Protein AF-A0A6G0IIV3-F1 (afdb_monomer)

Radius of gyration: 42.57 Å; Cα contacts (8 Å, |Δi|>4): 211; chains: 1; bounding box: 96×69×105 Å

Sequence (237 aa):
MRLRSRRSPTPDLEEAVPTASTDITEWQRPEAVGQWRVLKYDGDLYPGVITDMSETHVEVCSMAKVGVNIRTYSKEEKKKISVPCPKIVTEYNTHMEGVDLADMIIALYRTPAKSHRWYLAIFWLMVDIAVNNAWPGDAAPLGQKHQCLKDFRLDVAKGFIYPEKQKRGRPSKGNEDNTPPRVIKQPKVPRPVDDMRYDGIDHFPILSVKGRCRMCQDGQTSITCQKCKVRLCIVTG

pLDDT: mean 74.68, std 17.39, range [28.94, 94.38]

Solvent-accessible surface area (backbone atoms only — not comparable to full-atom values): 15496 Å² total; per-residue (Å²): 143,85,84,88,79,90,78,78,84,77,80,84,77,80,75,76,72,82,76,74,76,85,70,83,72,70,87,87,48,78,84,49,53,74,36,82,44,73,45,76,55,97,92,39,44,29,45,26,31,28,72,44,78,56,100,89,49,73,44,59,60,59,49,65,48,59,35,70,66,42,80,43,77,38,81,87,78,71,41,75,42,78,42,83,30,38,39,62,58,55,54,45,60,71,63,54,55,60,60,59,51,52,53,50,54,42,64,76,68,55,79,87,79,83,69,94,51,69,68,54,57,53,51,52,49,52,50,47,51,51,54,57,71,66,49,58,56,93,72,51,63,94,87,61,82,74,66,56,69,69,58,52,54,50,52,55,48,46,56,70,75,57,56,78,83,67,80,84,68,82,86,68,96,63,85,81,87,77,74,75,82,86,69,85,70,74,84,76,72,76,78,67,58,63,69,78,71,69,63,86,66,76,75,47,81,36,87,52,76,76,41,67,17,76,86,39,96,85,40,69,25,38,34,25,27,68,68,66,69,47,34,46,66,89,76,86,127

Structure (mmCIF, N/CA/C/O backbone):
data_AF-A0A6G0IIV3-F1
#
_entry.id   AF-A0A6G0IIV3-F1
#
loop_
_atom_site.group_PDB
_atom_site.id
_atom_site.type_symbol
_atom_site.label_atom_id
_atom_site.label_alt_id
_atom_site.label_comp_id
_atom_site.label_asym_id
_atom_site.label_entity_id
_atom_site.label_seq_id
_atom_site.pdbx_PDB_ins_code
_atom_site.Cartn_x
_atom_site.Cartn_y
_atom_site.Cartn_z
_atom_site.occupancy
_atom_site.B_iso_or_equiv
_atom_site.auth_seq_id
_atom_site.auth_comp_id
_atom_site.auth_asym_id
_atom_site.auth_atom_id
_atom_site.pdbx_PDB_model_num
ATOM 1 N N . MET A 1 1 ? -30.568 -47.607 18.593 1.00 38.53 1 MET A N 1
ATOM 2 C CA . MET A 1 1 ? -31.533 -48.082 19.609 1.00 38.53 1 MET A CA 1
ATOM 3 C C . MET A 1 1 ? -30.830 -48.147 20.965 1.00 38.53 1 MET A C 1
ATOM 5 O O . MET A 1 1 ? -30.091 -49.085 21.223 1.00 38.53 1 MET A O 1
ATOM 9 N N . ARG A 1 2 ? -30.984 -47.119 21.806 1.00 29.73 2 ARG A N 1
ATOM 10 C CA . ARG A 1 2 ? -30.670 -47.181 23.243 1.00 29.73 2 ARG A CA 1
ATOM 11 C C . ARG A 1 2 ? -31.607 -46.198 23.941 1.00 29.73 2 ARG A C 1
ATOM 13 O O . ARG A 1 2 ? -31.530 -44.997 23.714 1.00 29.73 2 ARG A O 1
ATOM 20 N N . LEU A 1 3 ? -32.576 -46.756 24.655 1.00 28.94 3 LEU A N 1
ATOM 21 C CA . LEU A 1 3 ? -33.620 -46.055 25.398 1.00 28.94 3 LEU A CA 1
ATOM 22 C C . LEU A 1 3 ? -33.209 -45.899 26.868 1.00 28.94 3 LEU A C 1
ATOM 24 O O . LEU A 1 3 ? -32.477 -46.740 27.387 1.00 28.94 3 LEU A O 1
ATOM 28 N N . ARG A 1 4 ? -33.851 -44.913 27.518 1.00 29.25 4 ARG A N 1
ATOM 29 C CA . ARG A 1 4 ? -33.891 -44.553 28.956 1.00 29.25 4 ARG A CA 1
ATOM 30 C C . ARG A 1 4 ? -32.857 -43.492 29.360 1.00 29.25 4 ARG A C 1
ATOM 32 O O . ARG A 1 4 ? -31.705 -43.577 28.980 1.00 29.25 4 ARG A O 1
ATOM 39 N N . SER A 1 5 ? -33.204 -42.453 30.119 1.00 30.53 5 SER A N 1
ATOM 40 C CA . SER A 1 5 ? -34.295 -42.297 31.091 1.00 30.53 5 SER A CA 1
ATOM 41 C C . SER A 1 5 ? -34.704 -40.818 31.198 1.00 30.53 5 SER A C 1
ATOM 43 O O . SER A 1 5 ? -33.835 -39.954 31.298 1.00 30.53 5 SER A O 1
ATOM 45 N N . ARG A 1 6 ? -36.014 -40.524 31.194 1.00 33.44 6 ARG A N 1
ATOM 46 C CA . ARG A 1 6 ? -36.554 -39.216 31.601 1.00 33.44 6 ARG A CA 1
ATOM 47 C C . ARG A 1 6 ? -36.368 -39.079 33.114 1.00 33.44 6 ARG A C 1
ATOM 49 O O . ARG A 1 6 ? -36.962 -39.855 33.857 1.00 33.44 6 ARG A O 1
ATOM 56 N N . ARG A 1 7 ? -35.601 -38.086 33.568 1.00 32.16 7 ARG A N 1
ATOM 57 C CA . ARG A 1 7 ? -35.756 -37.541 34.924 1.00 32.16 7 ARG A CA 1
ATOM 58 C C . ARG A 1 7 ? -36.720 -36.360 34.838 1.00 32.16 7 ARG A C 1
ATOM 60 O O . ARG A 1 7 ? -36.522 -35.466 34.021 1.00 32.16 7 ARG A O 1
ATOM 67 N N . SER A 1 8 ? -37.793 -36.428 35.617 1.00 35.88 8 SER A N 1
ATOM 68 C CA . SER A 1 8 ? -38.696 -35.318 35.927 1.00 35.88 8 SER A CA 1
ATOM 69 C C . SER A 1 8 ? -37.974 -34.245 36.763 1.00 35.88 8 SER A C 1
ATOM 71 O O . SER A 1 8 ? -36.920 -34.543 37.331 1.00 35.88 8 SER A O 1
ATOM 73 N N . PRO A 1 9 ? -38.503 -33.009 36.815 1.00 32.91 9 PRO A N 1
ATOM 74 C CA . PRO A 1 9 ? -37.783 -31.839 37.305 1.00 32.91 9 PRO A CA 1
ATOM 75 C C . PRO A 1 9 ? -37.644 -31.882 38.828 1.00 32.91 9 PRO A C 1
ATOM 77 O O . PRO A 1 9 ? -38.608 -32.172 39.535 1.00 32.91 9 PRO A O 1
ATOM 80 N N . THR A 1 10 ? -36.449 -31.587 39.330 1.00 36.66 10 THR A N 1
ATOM 81 C CA . THR A 1 10 ? -36.250 -31.172 40.723 1.00 36.66 10 THR A CA 1
ATOM 82 C C . THR A 1 10 ? -36.759 -29.737 40.878 1.00 36.66 10 THR A C 1
ATOM 84 O O . THR A 1 10 ? -36.504 -28.942 39.973 1.00 36.66 10 THR A O 1
ATOM 87 N N . PRO A 1 11 ? -37.481 -29.405 41.963 1.00 32.09 11 PRO A N 1
ATOM 88 C CA . PRO A 1 11 ? -38.032 -28.073 42.161 1.00 32.09 11 PRO A CA 1
ATOM 89 C C . PRO A 1 11 ? -36.907 -27.061 42.374 1.00 32.09 11 PRO A C 1
ATOM 91 O O . PRO A 1 11 ? -35.855 -27.389 42.930 1.00 32.09 11 PRO A O 1
ATOM 94 N N . ASP A 1 12 ? -37.164 -25.857 41.886 1.00 31.56 12 ASP A N 1
ATOM 95 C CA . ASP A 1 12 ? -36.278 -24.706 41.876 1.00 31.56 12 ASP A CA 1
ATOM 96 C C . ASP A 1 12 ? -35.707 -24.421 43.272 1.00 31.56 12 ASP A C 1
ATOM 98 O O . ASP A 1 12 ? -36.428 -24.076 44.207 1.00 31.56 12 ASP A O 1
ATOM 102 N N . LEU A 1 13 ? -34.388 -24.551 43.408 1.00 34.56 13 LEU A N 1
ATOM 103 C CA . LEU A 1 13 ? -33.660 -23.740 44.369 1.00 34.56 13 LEU A CA 1
ATOM 104 C C . LEU A 1 13 ? -33.397 -22.424 43.647 1.00 34.56 13 LEU A C 1
ATOM 106 O O . LEU A 1 13 ? -32.520 -22.354 42.786 1.00 34.56 13 LEU A O 1
ATOM 110 N N . GLU A 1 14 ? -34.216 -21.417 43.950 1.00 34.47 14 GLU A N 1
ATOM 111 C CA . GLU A 1 14 ? -33.908 -20.019 43.668 1.00 34.47 14 GLU A CA 1
ATOM 112 C C . GLU A 1 14 ? -32.540 -19.710 44.292 1.00 34.47 14 GLU A C 1
ATOM 114 O O . GLU A 1 14 ? -32.423 -19.395 45.477 1.00 34.47 14 GLU A O 1
ATOM 119 N N . GLU A 1 15 ? -31.474 -19.842 43.503 1.00 32.66 15 GLU A N 1
ATOM 120 C CA . GLU A 1 15 ? -30.225 -19.162 43.804 1.00 32.66 15 GLU A CA 1
ATOM 121 C C . GLU A 1 15 ? -30.526 -17.671 43.719 1.00 32.66 15 GLU A C 1
ATOM 123 O O . GLU A 1 15 ? -30.757 -17.111 42.645 1.00 32.66 15 GLU A O 1
ATOM 128 N N . ALA A 1 16 ? -30.597 -17.053 44.896 1.00 30.36 16 ALA A N 1
ATOM 129 C CA . ALA A 1 16 ? -30.748 -15.627 45.063 1.00 30.36 16 ALA A CA 1
ATOM 130 C C . ALA A 1 16 ? -29.689 -14.910 44.217 1.00 30.36 16 ALA A C 1
ATOM 132 O O . ALA A 1 16 ? -28.502 -14.891 44.547 1.00 30.36 16 ALA A O 1
ATOM 133 N N . VAL A 1 17 ? -30.137 -14.294 43.123 1.00 34.38 17 VAL A N 1
ATOM 134 C CA . VAL A 1 17 ? -29.407 -13.205 42.483 1.00 34.38 17 VAL A CA 1
ATOM 135 C C . VAL A 1 17 ? -29.146 -12.191 43.595 1.00 34.38 17 VAL A C 1
ATOM 137 O O . VAL A 1 17 ? -30.117 -11.762 44.225 1.00 34.38 17 VAL A O 1
ATOM 140 N N . PRO A 1 18 ? -27.892 -11.8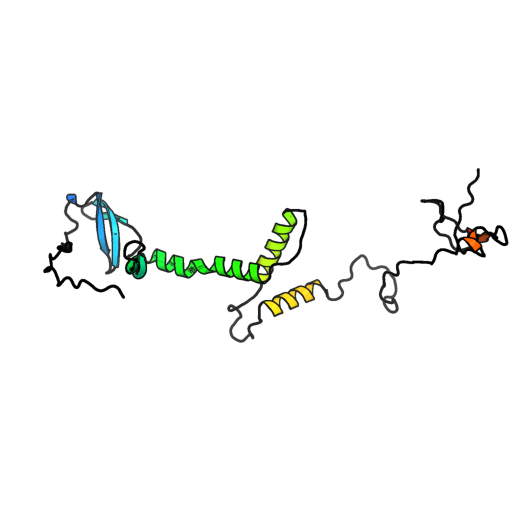00 43.889 1.00 31.62 18 PRO A N 1
ATOM 141 C CA . PRO A 1 18 ? -27.670 -10.698 44.799 1.00 31.62 18 PRO A CA 1
ATOM 142 C C . PRO A 1 18 ? -28.270 -9.473 44.117 1.00 31.62 18 PRO A C 1
ATOM 144 O O . PRO A 1 18 ? -27.693 -8.903 43.191 1.00 31.62 18 PRO A O 1
ATOM 147 N N . THR A 1 19 ? -29.475 -9.096 44.538 1.00 31.44 19 THR A N 1
ATOM 148 C CA . THR A 1 19 ? -30.022 -7.768 44.319 1.00 31.44 19 THR A CA 1
ATOM 149 C C . THR A 1 19 ? -29.060 -6.827 45.015 1.00 31.44 19 THR A C 1
ATOM 151 O O . THR A 1 19 ? -29.177 -6.590 46.215 1.00 31.44 19 THR A O 1
ATOM 154 N N . ALA A 1 20 ? -28.050 -6.367 44.276 1.00 37.22 20 ALA A N 1
ATOM 155 C CA . ALA A 1 20 ? -27.252 -5.226 44.664 1.00 37.22 20 ALA A CA 1
ATOM 156 C C . ALA A 1 20 ? -28.258 -4.100 44.883 1.00 37.22 20 ALA A C 1
ATOM 158 O O . ALA A 1 20 ? -28.832 -3.581 43.921 1.00 37.22 20 ALA A O 1
ATOM 159 N N . SER A 1 21 ? -28.556 -3.807 46.149 1.00 35.25 21 SER A N 1
ATOM 160 C CA . SER A 1 21 ? -29.324 -2.631 46.496 1.00 35.25 21 SER A CA 1
ATOM 161 C C . SER A 1 21 ? -28.579 -1.465 45.864 1.00 35.25 21 SER A C 1
ATOM 163 O O . SER A 1 21 ? -27.412 -1.202 46.158 1.00 35.25 21 SER A O 1
ATOM 165 N N . THR A 1 22 ? -29.221 -0.781 44.922 1.00 46.50 22 THR A N 1
ATOM 166 C CA . THR A 1 22 ? -28.791 0.552 44.515 1.00 46.50 22 THR A CA 1
ATOM 167 C C . THR A 1 22 ? -29.131 1.490 45.666 1.00 46.50 22 THR A C 1
ATOM 169 O O . THR A 1 22 ? -30.027 2.324 45.550 1.00 46.50 22 THR A O 1
ATOM 172 N N . ASP A 1 23 ? -28.472 1.301 46.808 1.00 48.81 23 ASP A N 1
ATOM 173 C CA . ASP A 1 23 ? -28.480 2.274 47.882 1.00 48.81 23 ASP A CA 1
ATOM 174 C C . ASP A 1 23 ? -27.731 3.486 47.347 1.00 48.81 23 ASP A C 1
ATOM 176 O O . ASP A 1 23 ? -26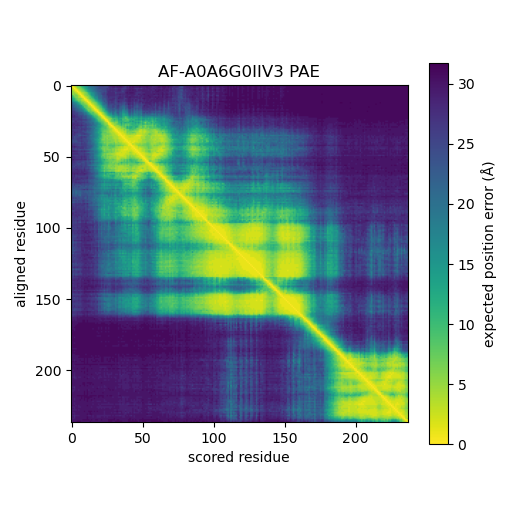.507 3.491 47.197 1.00 48.81 23 ASP A O 1
ATOM 180 N N . ILE A 1 24 ? -28.501 4.508 46.981 1.00 55.53 24 ILE A N 1
ATOM 181 C CA . ILE A 1 24 ? -27.987 5.833 46.663 1.00 55.53 24 ILE A CA 1
ATOM 182 C C . ILE A 1 24 ? -27.461 6.398 47.984 1.00 55.53 24 ILE A C 1
ATOM 184 O O . ILE A 1 24 ? -28.159 7.101 48.708 1.00 55.53 24 ILE A O 1
ATOM 188 N N . THR A 1 25 ? -26.242 6.021 48.355 1.00 59.34 25 THR A N 1
ATOM 189 C CA . THR A 1 25 ? -25.546 6.625 49.489 1.00 59.34 25 THR A CA 1
ATOM 190 C C . THR A 1 25 ? -25.122 8.034 49.107 1.00 59.34 25 THR A C 1
ATOM 192 O O . THR A 1 25 ? -24.392 8.216 48.133 1.00 59.34 25 THR A O 1
ATOM 195 N N . GLU A 1 26 ? -25.573 9.017 49.882 1.00 60.50 26 GLU A N 1
ATOM 196 C CA . GLU A 1 26 ? -25.092 10.394 49.803 1.00 60.50 26 GLU A CA 1
ATOM 197 C C . GLU A 1 26 ? -23.570 10.442 50.017 1.00 60.50 26 GLU A C 1
ATOM 199 O O . GLU A 1 26 ? -23.025 9.756 50.885 1.00 60.50 26 GLU A O 1
ATOM 204 N N . TRP A 1 27 ? -22.886 11.265 49.219 1.00 59.59 27 TRP A N 1
ATOM 205 C CA . TRP A 1 27 ? -21.422 11.381 49.143 1.00 59.59 27 TRP A CA 1
ATOM 206 C C . TRP A 1 27 ? -20.731 11.791 50.451 1.00 59.59 27 TRP A C 1
ATOM 208 O O . TRP A 1 27 ? -19.516 11.716 50.543 1.00 59.59 27 TRP A O 1
ATOM 218 N N . GLN A 1 28 ? -21.477 12.223 51.468 1.00 60.16 28 GLN A N 1
ATOM 219 C CA . GLN A 1 28 ? -20.944 12.822 52.698 1.00 60.16 28 GLN A CA 1
ATOM 220 C C . GLN A 1 28 ? -20.409 11.808 53.726 1.00 60.16 28 GLN A C 1
ATOM 222 O O . GLN A 1 28 ? -20.058 12.194 54.840 1.00 60.16 28 GLN A O 1
ATOM 227 N N . ARG A 1 29 ? -20.348 10.509 53.402 1.00 68.38 29 ARG A N 1
ATOM 228 C CA . ARG A 1 29 ? -19.838 9.491 54.333 1.00 68.38 29 ARG A CA 1
ATOM 229 C C . ARG A 1 29 ? -18.340 9.236 54.111 1.00 68.38 29 ARG A C 1
ATOM 231 O O . ARG A 1 29 ? -17.978 8.751 53.038 1.00 68.38 29 ARG A O 1
ATOM 238 N N . PRO A 1 30 ? -17.478 9.440 55.126 1.00 67.50 30 PRO A N 1
ATOM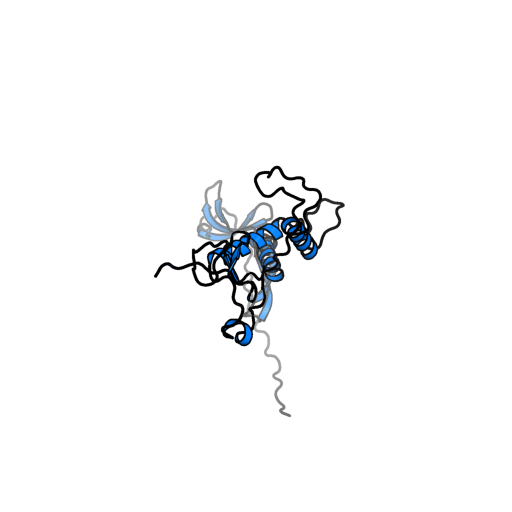 239 C CA . PRO A 1 30 ? -16.030 9.232 55.000 1.00 67.50 30 PRO A CA 1
ATOM 240 C C . PRO A 1 30 ? -15.645 7.774 54.688 1.00 67.50 30 PRO A C 1
ATOM 242 O O . PRO A 1 30 ? -14.573 7.515 54.154 1.00 67.50 30 PRO A O 1
ATOM 245 N N . GLU A 1 31 ? -16.541 6.817 54.939 1.00 73.38 31 GLU A N 1
ATOM 246 C CA . GLU A 1 31 ? -16.372 5.394 54.606 1.00 73.38 31 GLU A CA 1
ATOM 247 C C . GLU A 1 31 ? -16.290 5.107 53.098 1.00 73.38 31 GLU A C 1
ATOM 249 O O . GLU A 1 31 ? -15.893 4.013 52.699 1.00 73.38 31 GLU A O 1
ATOM 254 N N . ALA A 1 32 ? -16.684 6.057 52.247 1.00 69.25 32 ALA A N 1
ATOM 255 C CA . ALA A 1 32 ? -16.668 5.867 50.803 1.00 69.25 32 ALA A CA 1
ATOM 256 C C . ALA A 1 32 ? -15.282 6.133 50.167 1.00 69.25 32 ALA A C 1
ATOM 258 O O . ALA A 1 32 ? -15.089 5.787 48.999 1.00 69.25 32 ALA A O 1
ATOM 259 N N . VAL A 1 33 ? -14.310 6.689 50.911 1.00 77.25 33 VAL A N 1
ATOM 260 C CA . VAL A 1 33 ? -12.934 6.912 50.424 1.00 77.25 33 VAL A CA 1
ATOM 261 C C . VAL A 1 33 ? -12.238 5.558 50.248 1.00 77.25 33 VAL A C 1
ATOM 263 O O . VAL A 1 33 ? -12.302 4.689 51.115 1.00 77.25 33 VAL A O 1
ATOM 266 N N . GLY A 1 34 ? -11.587 5.354 49.104 1.00 77.62 34 GLY A N 1
ATOM 267 C CA . GLY A 1 34 ? -10.907 4.108 48.743 1.00 77.62 34 GLY A CA 1
ATOM 268 C C . GLY A 1 34 ? -11.826 2.997 48.222 1.00 77.62 34 GLY A C 1
ATOM 269 O O . GLY A 1 34 ? -11.338 1.927 47.861 1.00 77.62 34 GLY A O 1
ATOM 270 N N . GLN A 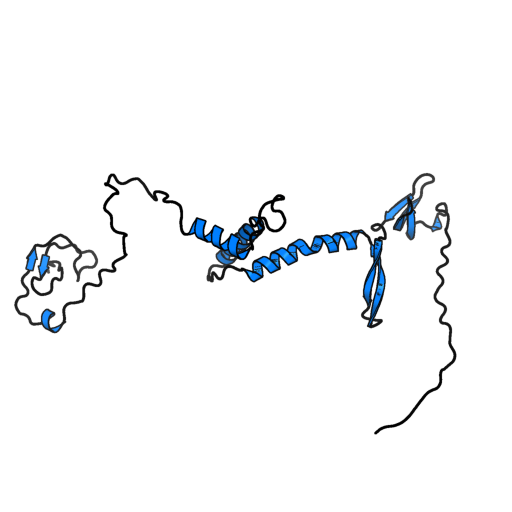1 35 ? -13.142 3.226 48.141 1.00 79.12 35 GLN A N 1
ATOM 271 C CA . GLN A 1 35 ? -14.092 2.233 47.636 1.00 79.12 35 GLN A CA 1
ATOM 272 C C . GLN A 1 35 ? -14.367 2.400 46.139 1.00 79.12 35 GLN A C 1
ATOM 274 O O . GLN A 1 35 ? -14.490 3.515 45.628 1.00 79.12 35 GLN A O 1
ATOM 279 N N . TRP A 1 36 ? -14.525 1.270 45.442 1.00 79.00 36 TRP A N 1
ATOM 280 C CA . TRP A 1 36 ? -15.003 1.253 44.062 1.00 79.00 36 TRP A CA 1
ATOM 281 C C . TRP A 1 36 ? -16.503 1.542 44.026 1.00 79.00 36 TRP A C 1
ATOM 283 O O . TRP A 1 36 ? -17.295 0.827 44.645 1.00 79.00 36 TRP A O 1
ATOM 293 N N . ARG A 1 37 ? -16.895 2.602 43.320 1.00 81.31 37 ARG A N 1
ATOM 294 C CA . ARG A 1 37 ? -18.282 3.068 43.220 1.00 81.31 37 ARG A CA 1
ATOM 295 C C . ARG A 1 37 ? -18.580 3.568 41.810 1.00 81.31 37 ARG A C 1
ATOM 297 O O . ARG A 1 37 ? -17.685 3.929 41.050 1.00 81.31 37 ARG A O 1
ATOM 304 N N . VAL A 1 38 ? -19.862 3.601 41.460 1.00 78.69 38 VAL A N 1
ATOM 305 C CA . VAL A 1 38 ? -20.333 4.224 40.218 1.00 78.69 38 VAL A CA 1
ATOM 306 C C . VAL A 1 38 ? -20.871 5.606 40.560 1.00 78.69 38 VAL A C 1
ATOM 308 O O . VAL A 1 38 ? -21.875 5.728 41.259 1.00 78.69 38 VAL A O 1
ATOM 311 N N . LEU A 1 39 ? -20.195 6.648 40.082 1.00 80.00 39 LEU A N 1
ATOM 312 C CA . LEU A 1 39 ? -20.637 8.028 40.228 1.00 80.00 39 LEU A CA 1
ATOM 313 C C . LEU A 1 39 ? -21.690 8.352 39.174 1.00 80.00 39 LEU A C 1
ATOM 315 O O . LEU A 1 39 ? -21.548 7.957 38.017 1.00 80.00 39 LEU A O 1
ATOM 319 N N . LYS A 1 40 ? -22.704 9.129 39.553 1.00 80.75 40 LYS A N 1
ATOM 320 C CA . LYS A 1 40 ? -23.655 9.728 38.618 1.00 80.75 40 LYS A CA 1
ATOM 321 C C . LYS A 1 40 ? -23.392 11.229 38.537 1.00 80.75 40 LYS A C 1
ATOM 323 O O . LYS A 1 40 ? -23.563 11.921 39.535 1.00 80.75 40 LYS A O 1
ATOM 328 N N . TYR A 1 41 ? -23.004 11.718 37.366 1.00 75.81 41 TYR A N 1
ATOM 329 C CA . TYR A 1 41 ? -22.721 13.133 37.114 1.00 75.81 41 TYR A CA 1
ATOM 330 C C . TYR A 1 41 ? -23.359 13.545 35.786 1.00 75.81 41 TYR A C 1
ATOM 332 O O . TYR A 1 41 ? -23.192 12.842 34.791 1.00 75.81 41 TYR A O 1
ATOM 340 N N . ASP A 1 42 ? -24.156 14.618 35.786 1.00 79.50 42 ASP A N 1
ATOM 341 C CA . ASP A 1 42 ? -24.908 15.113 34.617 1.00 79.50 42 ASP A CA 1
ATOM 342 C C . ASP A 1 42 ? -25.721 14.037 33.868 1.00 79.50 42 ASP A C 1
ATOM 344 O O . ASP A 1 42 ? -25.853 14.036 32.647 1.00 79.50 42 ASP A O 1
ATOM 348 N N . GLY A 1 43 ? -26.292 13.090 34.621 1.00 77.00 43 GLY A N 1
ATOM 349 C CA . GLY A 1 43 ? -27.099 11.991 34.076 1.00 77.00 43 GLY A CA 1
ATOM 350 C C . GLY A 1 43 ? -26.294 10.796 33.559 1.00 77.00 43 GLY A C 1
ATOM 351 O O . GLY A 1 43 ? -26.890 9.765 33.250 1.00 77.00 43 GLY A O 1
ATOM 352 N N . ASP A 1 44 ? -24.966 10.889 33.551 1.00 79.06 44 ASP A N 1
ATOM 353 C CA . ASP A 1 44 ? -24.056 9.846 33.092 1.00 79.06 44 ASP A CA 1
ATOM 354 C C . ASP A 1 44 ? -23.403 9.087 34.251 1.00 79.06 44 ASP A C 1
ATOM 356 O O . ASP A 1 44 ? -23.236 9.617 35.350 1.00 79.06 44 ASP A O 1
ATOM 360 N N . LEU A 1 45 ? -23.026 7.831 33.993 1.00 81.81 45 LEU A N 1
ATOM 361 C CA . LEU A 1 45 ? -22.396 6.946 34.971 1.00 81.81 45 LEU A CA 1
ATOM 362 C C . LEU A 1 45 ? -20.890 6.814 34.720 1.00 81.81 45 LEU A C 1
ATOM 364 O O . LEU A 1 45 ? -20.459 6.514 33.602 1.00 81.81 45 LEU A O 1
ATOM 368 N N . TYR A 1 46 ? -20.109 6.971 35.785 1.00 80.19 46 TYR A N 1
ATOM 369 C CA . TYR A 1 46 ? -18.650 6.888 35.785 1.00 80.19 46 TYR A CA 1
ATOM 370 C C . TYR A 1 46 ? -18.199 5.895 36.863 1.00 80.19 46 TYR A C 1
ATOM 372 O O . TYR A 1 46 ? -18.345 6.185 38.049 1.00 80.19 46 TYR A O 1
ATOM 380 N N . PRO A 1 47 ? -17.676 4.712 36.505 1.00 81.62 47 PRO A N 1
ATOM 381 C CA . PRO A 1 47 ? -17.118 3.786 37.483 1.00 81.62 47 PRO A CA 1
ATOM 382 C C . PRO A 1 47 ? -15.764 4.315 37.958 1.00 81.62 47 PRO A C 1
ATOM 384 O O . PRO A 1 47 ? -14.954 4.718 37.131 1.00 81.62 47 PRO A O 1
ATOM 387 N N . GLY A 1 48 ? -15.477 4.311 39.255 1.00 83.19 48 GLY A N 1
ATOM 388 C CA . GLY A 1 48 ? -14.216 4.847 39.769 1.00 83.19 48 GLY A CA 1
ATOM 389 C C . GLY A 1 48 ? -13.971 4.554 41.241 1.00 83.19 48 GLY A C 1
ATOM 390 O O . GLY A 1 48 ? -14.822 3.991 41.927 1.00 83.19 48 GLY A O 1
ATOM 391 N N . VAL A 1 49 ? -12.794 4.945 41.722 1.00 84.31 49 VAL A N 1
ATOM 392 C CA . VAL A 1 49 ? -12.434 4.893 43.145 1.00 84.31 49 VAL A CA 1
ATOM 393 C C . VAL A 1 49 ? -12.312 6.313 43.669 1.00 84.31 49 VAL A C 1
ATOM 395 O O . VAL A 1 49 ? -11.580 7.123 43.099 1.00 84.31 49 VAL A O 1
ATOM 398 N N . ILE A 1 50 ? -13.024 6.609 44.752 1.00 82.06 50 ILE A N 1
ATOM 399 C CA . ILE A 1 50 ? -12.941 7.912 45.412 1.00 82.06 50 ILE A CA 1
ATOM 400 C C . ILE A 1 50 ? -11.598 7.984 46.140 1.00 82.06 50 ILE A C 1
ATOM 402 O O . ILE A 1 50 ? -11.333 7.157 47.010 1.00 82.06 50 ILE A O 1
ATOM 406 N N . THR A 1 51 ? -10.735 8.918 45.755 1.00 82.06 51 THR A N 1
ATOM 407 C CA . THR A 1 51 ? -9.380 9.051 46.311 1.00 82.06 51 THR A CA 1
ATOM 408 C C . THR A 1 51 ? -9.349 9.983 47.506 1.00 82.06 51 THR A C 1
ATOM 410 O O . THR A 1 51 ? -8.653 9.686 48.472 1.00 82.06 51 THR A O 1
ATOM 413 N N . ASP A 1 52 ? -10.130 11.060 47.459 1.00 77.81 52 ASP A N 1
ATOM 414 C CA . ASP A 1 52 ? -10.242 12.018 48.553 1.00 77.81 52 ASP A CA 1
ATOM 415 C C . ASP A 1 52 ? -11.641 12.649 48.592 1.00 77.81 52 ASP A C 1
ATOM 417 O O . ASP A 1 52 ? -12.327 12.757 47.569 1.00 77.81 52 ASP A O 1
ATOM 421 N N . MET A 1 53 ? -12.079 13.046 49.785 1.00 70.69 53 MET A N 1
ATOM 422 C CA . MET A 1 53 ? -13.355 13.717 50.024 1.00 70.69 53 MET A CA 1
ATOM 423 C C . MET A 1 53 ? -13.158 14.915 50.945 1.00 70.69 53 MET A C 1
ATOM 425 O O . MET A 1 53 ? -12.866 14.770 52.130 1.00 70.69 53 MET A O 1
ATOM 429 N N . SER A 1 54 ? -13.400 16.101 50.395 1.00 73.62 54 SER A N 1
ATOM 430 C CA . SER A 1 54 ? -13.509 17.357 51.137 1.00 73.62 54 SER A CA 1
ATOM 431 C C . SER A 1 54 ? -14.973 17.807 51.216 1.00 73.62 54 SER A C 1
ATOM 433 O O . SER A 1 54 ? -15.840 17.265 50.532 1.00 73.62 54 SER A O 1
ATOM 435 N N . GLU A 1 55 ? -15.262 18.827 52.028 1.00 70.88 55 GLU A N 1
ATOM 436 C CA . GLU A 1 55 ? -16.624 19.369 52.181 1.00 70.88 55 GLU A CA 1
ATOM 437 C C . GLU A 1 55 ? -17.216 19.923 50.871 1.00 70.88 55 GLU A C 1
ATOM 439 O O . GLU A 1 55 ? -18.436 19.971 50.719 1.00 70.88 55 GLU A O 1
ATOM 444 N N . THR A 1 56 ? -16.371 20.331 49.918 1.00 71.62 56 THR A N 1
ATOM 445 C CA . THR A 1 56 ? -16.791 20.992 48.671 1.00 71.62 56 THR A CA 1
ATOM 446 C C . THR A 1 56 ? -16.433 20.220 47.403 1.00 71.62 56 THR A C 1
ATOM 448 O O . THR A 1 56 ? -17.040 20.456 46.358 1.00 71.62 56 THR A O 1
ATOM 451 N N . HIS A 1 57 ? -15.479 19.289 47.472 1.00 72.06 57 HIS A N 1
ATOM 452 C CA . HIS A 1 57 ? -14.988 18.540 46.318 1.00 72.06 57 HIS A CA 1
ATOM 453 C C . HIS A 1 57 ? -14.722 17.073 46.658 1.00 72.06 57 HIS A C 1
ATOM 455 O O . HIS A 1 57 ? -14.218 16.747 47.731 1.00 72.06 57 HIS A O 1
ATOM 461 N N . VAL A 1 58 ? -15.011 16.199 45.696 1.00 74.12 58 VAL A N 1
ATOM 462 C CA . VAL A 1 58 ? -14.660 14.778 45.731 1.00 74.12 58 VAL A CA 1
ATOM 463 C C . VAL A 1 58 ? -13.639 14.533 44.630 1.00 74.12 58 VAL A C 1
ATOM 465 O O . VAL A 1 58 ? -13.914 14.811 43.460 1.00 74.12 58 VAL A O 1
ATOM 468 N N . GLU A 1 59 ? -12.475 14.006 44.990 1.00 76.88 59 GLU A N 1
ATOM 469 C CA . GLU A 1 59 ? -11.498 13.536 44.017 1.00 76.88 59 GLU A CA 1
ATOM 470 C C . GLU A 1 59 ? -11.775 12.074 43.693 1.00 76.88 59 GLU A C 1
ATOM 472 O O . GLU A 1 59 ? -11.922 11.227 44.578 1.00 76.88 59 GLU A O 1
ATOM 477 N N . VAL A 1 60 ? -11.865 11.767 42.402 1.00 78.19 60 VAL A N 1
ATOM 478 C CA . VAL A 1 60 ? -12.138 10.409 41.943 1.00 78.19 60 VAL A CA 1
ATOM 479 C C . VAL A 1 60 ? -11.176 10.039 40.837 1.00 78.19 60 VAL A C 1
ATOM 481 O O . VAL A 1 60 ? -11.112 10.689 39.791 1.00 78.19 60 VAL A O 1
ATOM 484 N N . CYS A 1 61 ? -10.505 8.910 41.022 1.00 76.81 61 CYS A N 1
ATOM 485 C CA . CYS A 1 61 ? -9.888 8.194 39.924 1.00 76.81 61 CYS A CA 1
ATOM 486 C C . CYS A 1 61 ? -10.999 7.444 39.168 1.00 76.81 61 CYS A C 1
ATOM 488 O O . CYS A 1 61 ? -11.381 6.328 39.532 1.00 76.81 61 CYS A O 1
ATOM 490 N N . SER A 1 62 ? -11.599 8.104 38.174 1.00 70.75 62 SER A N 1
ATOM 491 C CA . SER A 1 62 ? -12.692 7.539 37.373 1.00 70.75 62 SER A CA 1
ATOM 492 C C . SER A 1 62 ? -12.187 6.858 36.101 1.00 70.75 62 SER A C 1
ATOM 494 O O . SER A 1 62 ? -11.250 7.304 35.441 1.00 70.75 62 SER A O 1
ATOM 496 N N . MET A 1 63 ? -12.836 5.753 35.747 1.00 68.31 63 MET A N 1
ATOM 497 C CA . MET A 1 63 ? -12.786 5.158 34.418 1.00 68.31 63 MET A CA 1
ATOM 498 C C . MET A 1 63 ? -13.685 5.947 33.459 1.00 68.31 63 MET A C 1
ATOM 500 O O . MET A 1 63 ? -14.547 6.731 33.859 1.00 68.31 63 MET A O 1
ATOM 504 N N . ALA A 1 64 ? -13.502 5.702 32.162 1.00 70.19 64 ALA A N 1
ATOM 505 C CA . ALA A 1 64 ? -14.311 6.318 31.121 1.00 70.19 64 ALA A CA 1
ATOM 506 C C . ALA A 1 64 ? -15.817 6.073 31.323 1.00 70.19 64 ALA A C 1
ATOM 508 O O . ALA A 1 64 ? -16.233 5.004 31.780 1.00 70.19 64 ALA A O 1
ATOM 509 N N . LYS A 1 65 ? -16.621 7.058 30.899 1.00 75.31 65 LYS A N 1
ATOM 510 C CA . LYS A 1 65 ? -18.091 7.023 30.868 1.00 75.31 65 LYS A CA 1
ATOM 511 C C . LYS A 1 65 ? -18.614 5.649 30.437 1.00 75.31 65 LYS A C 1
ATOM 513 O O . LYS A 1 65 ? -18.229 5.152 29.369 1.00 75.31 65 LYS A O 1
ATOM 518 N N . VAL A 1 66 ? -19.520 5.062 31.225 1.00 73.62 66 VAL A N 1
ATOM 519 C CA . VAL A 1 66 ? -20.203 3.819 30.836 1.00 73.62 66 VAL A CA 1
ATOM 520 C C . VAL A 1 66 ? -21.043 4.104 29.592 1.00 73.62 66 VAL A C 1
ATOM 522 O O . VAL A 1 66 ? -21.880 5.005 29.579 1.00 73.62 66 VAL A O 1
ATOM 525 N N . GLY A 1 67 ? -20.750 3.384 28.514 1.00 71.62 67 GLY A N 1
ATOM 526 C CA . GLY A 1 67 ? -21.440 3.481 27.235 1.00 71.62 67 GLY A CA 1
ATOM 527 C C . GLY A 1 67 ? -22.539 2.429 27.090 1.00 71.62 67 GLY A C 1
ATOM 528 O O . GLY A 1 67 ? -23.006 1.830 28.058 1.00 71.62 67 GLY A O 1
ATOM 529 N N . VAL A 1 68 ? -22.972 2.220 25.848 1.00 75.69 68 VAL A N 1
ATOM 530 C CA . VAL A 1 68 ? -24.036 1.271 25.499 1.00 75.69 68 VAL A CA 1
ATOM 531 C C . VAL A 1 68 ? -23.570 -0.165 25.754 1.00 75.69 68 VAL A C 1
ATOM 533 O O . VAL A 1 68 ? -22.407 -0.504 25.538 1.00 75.69 68 VAL A O 1
ATOM 536 N N . ASN A 1 69 ? -24.484 -1.034 26.187 1.00 78.19 69 ASN A N 1
ATOM 537 C CA . ASN A 1 69 ? -24.183 -2.454 26.336 1.00 78.19 69 ASN A CA 1
ATOM 538 C C . ASN A 1 69 ? -23.839 -3.086 24.977 1.00 78.19 69 ASN A C 1
ATOM 540 O O . ASN A 1 69 ? -24.601 -2.9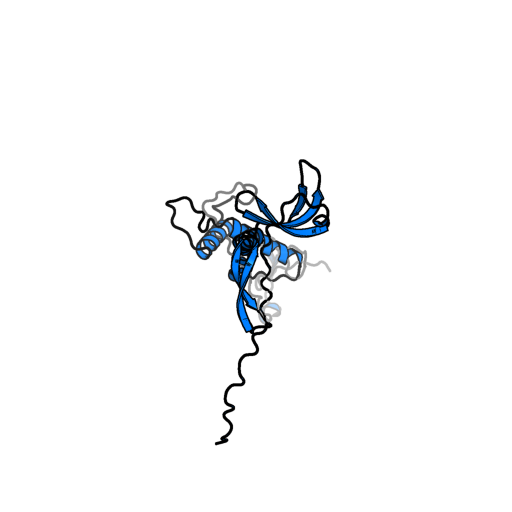59 24.016 1.00 78.19 69 ASN A O 1
ATOM 544 N N . ILE A 1 70 ? -22.731 -3.826 24.912 1.00 78.81 70 ILE A N 1
ATOM 545 C CA . ILE A 1 70 ? -22.312 -4.554 23.708 1.00 78.81 70 ILE A CA 1
ATOM 546 C C . ILE A 1 70 ? -22.545 -6.051 23.918 1.00 78.81 70 ILE A C 1
ATOM 548 O O . ILE A 1 70 ? -22.329 -6.598 25.002 1.00 78.81 70 ILE A O 1
ATOM 552 N N . ARG A 1 71 ? -22.993 -6.735 22.859 1.00 82.94 71 ARG A N 1
ATOM 553 C CA . ARG A 1 71 ? -23.122 -8.196 22.843 1.00 82.94 71 ARG A CA 1
ATOM 554 C C . ARG A 1 71 ? -21.755 -8.831 22.621 1.00 82.94 71 ARG A C 1
ATOM 556 O O . ARG A 1 71 ? -21.276 -8.879 21.490 1.00 82.94 71 ARG A O 1
ATOM 563 N N . THR A 1 72 ? -21.163 -9.359 23.683 1.00 79.44 72 THR A N 1
ATOM 564 C CA . THR A 1 72 ? -19.897 -10.097 23.633 1.00 79.44 72 THR A CA 1
ATOM 565 C C . THR A 1 72 ? -20.124 -11.586 23.879 1.00 79.44 72 THR A C 1
ATOM 567 O O . THR A 1 72 ? -21.099 -11.982 24.513 1.00 79.44 72 THR A O 1
ATOM 570 N N . TYR A 1 73 ? -19.256 -12.439 23.340 1.00 86.56 73 TYR A N 1
ATOM 571 C CA . TYR A 1 73 ? -19.339 -13.882 23.554 1.00 86.56 73 TYR A CA 1
ATOM 572 C C . TYR A 1 73 ? -18.625 -14.265 24.854 1.00 86.56 73 TYR A C 1
ATOM 574 O O . TYR A 1 73 ? -17.408 -14.113 24.957 1.00 86.56 73 TYR A O 1
ATOM 582 N N . SER A 1 74 ? -19.366 -14.799 25.826 1.00 85.25 74 SER A N 1
ATOM 583 C CA . SER A 1 74 ? -18.770 -15.402 27.020 1.00 85.25 74 SER A CA 1
ATOM 584 C C . SER A 1 74 ? -18.353 -16.837 26.714 1.00 85.25 74 SER A C 1
ATOM 586 O O . SER A 1 74 ? -19.170 -17.658 26.286 1.00 85.25 74 SER A O 1
ATOM 588 N N . LYS A 1 75 ? -17.070 -17.156 26.931 1.00 87.19 75 LYS A N 1
ATOM 589 C CA . LYS A 1 75 ? -16.556 -18.530 26.791 1.00 87.19 75 LYS A CA 1
ATOM 590 C C . LYS A 1 75 ? -17.129 -19.466 27.856 1.00 87.19 75 LYS A C 1
ATOM 592 O O . LYS A 1 75 ? -17.319 -20.644 27.565 1.00 87.19 75 LYS A O 1
ATOM 597 N N . GLU A 1 76 ? -17.408 -18.935 29.042 1.00 86.56 76 GLU A N 1
ATOM 598 C CA . GLU A 1 76 ? -17.926 -19.682 30.190 1.00 86.56 76 GLU A CA 1
ATOM 599 C C . GLU A 1 76 ? -19.377 -20.100 29.949 1.00 86.56 76 GLU A C 1
ATOM 601 O O . GLU A 1 76 ? -19.708 -21.282 30.014 1.00 86.56 76 GLU A O 1
ATOM 606 N N . GLU A 1 77 ? -20.222 -19.154 29.536 1.00 82.75 77 GLU A N 1
ATOM 607 C CA . GLU A 1 77 ? -21.641 -19.417 29.271 1.00 82.75 77 GLU A CA 1
ATOM 608 C C . GLU A 1 77 ? -21.914 -19.946 27.854 1.00 82.75 77 GLU A C 1
ATOM 610 O O . GLU A 1 77 ? -23.040 -20.339 27.535 1.00 82.75 77 GLU A O 1
ATOM 615 N N . LYS A 1 78 ? -20.895 -19.942 26.980 1.00 85.25 78 LYS A N 1
ATOM 616 C CA . LYS A 1 78 ? -20.970 -20.296 25.548 1.00 85.25 78 LYS A CA 1
ATOM 617 C C . LYS A 1 78 ? -22.104 -19.583 24.804 1.00 85.25 78 LYS A C 1
ATOM 619 O O . LYS A 1 78 ? -22.711 -20.127 23.878 1.00 85.25 78 LYS A O 1
ATOM 624 N N . LYS A 1 79 ? -22.413 -18.358 25.221 1.00 88.50 79 LYS A N 1
ATOM 625 C CA . LYS A 1 79 ? -23.509 -17.538 24.700 1.00 88.50 79 LYS A CA 1
ATOM 626 C C . LYS A 1 79 ? -23.054 -16.094 24.552 1.00 88.50 79 LYS A C 1
ATOM 628 O O . LYS A 1 79 ? -22.088 -15.652 25.173 1.00 88.50 79 LYS A O 1
ATOM 633 N N . LYS A 1 80 ? -23.757 -15.352 23.695 1.00 85.75 80 LYS A N 1
ATOM 634 C CA . LYS A 1 80 ? -23.574 -13.903 23.586 1.00 85.75 80 LYS A CA 1
ATOM 635 C C . LYS A 1 80 ? -24.321 -13.230 24.735 1.00 85.75 80 LYS A C 1
ATOM 637 O O . LYS A 1 80 ? -25.549 -13.261 24.748 1.00 85.75 80 LYS A O 1
ATOM 642 N N . ILE A 1 81 ? -23.579 -12.635 25.660 1.00 88.12 81 ILE A N 1
ATOM 643 C CA . ILE A 1 81 ? -24.098 -11.874 26.796 1.00 88.12 81 ILE A CA 1
ATOM 644 C C . ILE A 1 81 ? -23.993 -10.373 26.532 1.00 88.12 81 ILE A C 1
ATOM 646 O O . ILE A 1 81 ? -23.149 -9.911 25.761 1.00 88.12 81 ILE A O 1
ATOM 650 N N . SER A 1 82 ? -24.889 -9.612 27.151 1.00 84.88 82 SER A N 1
ATOM 651 C CA . SER A 1 82 ? -24.915 -8.152 27.080 1.00 84.88 82 SER A CA 1
ATOM 652 C C . SER A 1 82 ? -24.098 -7.591 28.238 1.00 84.88 82 SER A C 1
ATOM 654 O O . SER A 1 82 ? -24.533 -7.692 29.381 1.00 84.88 82 SER A O 1
ATOM 656 N N . VAL A 1 83 ? -22.933 -7.010 27.948 1.00 81.38 83 VAL A N 1
ATOM 657 C CA . VAL A 1 83 ? -22.022 -6.460 28.966 1.00 81.38 83 VAL A CA 1
ATOM 658 C C . VAL A 1 83 ? -21.968 -4.935 28.825 1.00 81.38 83 VAL A C 1
ATOM 660 O O . VAL A 1 83 ? -21.870 -4.452 27.690 1.00 81.38 83 VAL A O 1
ATOM 663 N N . PRO A 1 84 ? -22.028 -4.166 29.932 1.00 78.81 84 PRO A N 1
ATOM 664 C CA . PRO A 1 84 ? -21.823 -2.721 29.891 1.00 78.81 84 PRO A CA 1
ATOM 665 C C . PRO A 1 84 ? -20.435 -2.400 29.347 1.00 78.81 84 PRO A C 1
ATOM 667 O O . PRO A 1 84 ? -19.423 -2.853 29.881 1.00 78.81 84 PRO A O 1
ATOM 670 N N . CYS A 1 85 ? -20.391 -1.639 28.254 1.00 78.44 85 CYS A N 1
ATOM 671 C CA . CYS A 1 85 ? -19.149 -1.296 27.580 1.00 78.44 85 CYS A CA 1
ATOM 672 C C . CYS A 1 85 ? -18.841 0.191 27.773 1.00 78.44 85 CYS A C 1
ATOM 674 O O . CYS A 1 85 ? -19.686 1.025 27.454 1.00 78.44 85 CYS A O 1
ATOM 676 N N . PRO A 1 86 ? -17.648 0.559 28.264 1.00 81.94 86 PRO A N 1
ATOM 677 C CA . PRO A 1 86 ? -17.230 1.953 28.321 1.00 81.94 86 PRO A CA 1
ATOM 678 C C . PRO A 1 86 ? -17.265 2.610 26.936 1.00 81.94 86 PRO A C 1
ATOM 680 O O . PRO A 1 86 ? -16.858 2.009 25.937 1.00 81.94 86 PRO A O 1
ATOM 683 N N . LYS A 1 87 ? -17.695 3.873 26.869 1.00 78.44 87 LYS A N 1
ATOM 684 C CA . LYS A 1 87 ? -17.808 4.615 25.602 1.00 78.44 87 LYS A CA 1
ATOM 685 C C . LYS A 1 87 ? -16.471 4.680 24.851 1.00 78.44 87 LYS A C 1
ATOM 687 O O . LYS A 1 87 ? -16.454 4.511 23.636 1.00 78.44 87 LYS A O 1
ATOM 692 N N . ILE A 1 88 ? -15.364 4.803 25.587 1.00 79.81 88 ILE A N 1
ATOM 693 C CA . ILE A 1 88 ? -13.998 4.797 25.040 1.00 79.81 88 ILE A CA 1
ATOM 694 C C . ILE A 1 88 ? -13.685 3.535 24.226 1.00 79.81 88 ILE A C 1
ATOM 696 O O . ILE A 1 88 ? -13.014 3.616 23.206 1.00 79.81 88 ILE A O 1
ATOM 700 N N . VAL A 1 89 ? -14.201 2.369 24.629 1.00 80.81 89 VAL A N 1
ATOM 701 C CA . VAL A 1 89 ? -13.963 1.104 23.916 1.00 80.81 89 VAL A CA 1
ATOM 702 C C . VAL A 1 89 ? -14.752 1.071 22.610 1.00 80.81 89 VAL A C 1
ATOM 704 O O . VAL A 1 89 ? -14.268 0.561 21.604 1.00 80.81 89 VAL A O 1
ATOM 707 N N . THR A 1 90 ? -15.958 1.643 22.605 1.00 81.44 90 THR A N 1
ATOM 708 C CA . THR A 1 90 ? -16.771 1.749 21.385 1.00 81.44 90 THR A CA 1
ATOM 709 C C . THR A 1 90 ? -16.106 2.679 20.375 1.00 81.44 90 THR A C 1
ATOM 711 O O . THR A 1 90 ? -15.986 2.335 19.202 1.00 81.44 90 THR A O 1
ATOM 714 N N . GLU A 1 91 ? -15.636 3.836 20.837 1.00 83.19 91 GLU A N 1
ATOM 715 C CA . GLU A 1 91 ? -14.929 4.821 20.017 1.00 83.19 91 GLU A CA 1
ATOM 716 C C . GLU A 1 91 ? -13.613 4.258 19.469 1.00 83.19 91 GLU A C 1
ATOM 718 O O . GLU A 1 91 ? -13.364 4.333 18.269 1.00 83.19 91 GLU A O 1
ATOM 723 N N . TYR A 1 92 ? -12.838 3.578 20.319 1.00 83.94 92 TYR A N 1
ATOM 724 C CA . TYR A 1 92 ? -11.652 2.829 19.911 1.00 83.94 92 TYR A CA 1
ATOM 725 C C . TYR A 1 92 ? -11.988 1.832 18.799 1.00 83.94 92 TYR A C 1
ATOM 727 O O . TYR A 1 92 ? -11.454 1.949 17.703 1.00 83.94 92 TYR A O 1
ATOM 735 N N . ASN A 1 93 ? -12.931 0.913 19.021 1.00 82.69 93 ASN A N 1
ATOM 736 C CA . ASN A 1 93 ? -13.288 -0.105 18.027 1.00 82.69 93 ASN A CA 1
ATOM 737 C C . ASN A 1 93 ? -13.790 0.496 16.706 1.00 82.69 93 ASN A C 1
ATOM 739 O O . ASN A 1 93 ? -13.507 -0.054 15.651 1.00 82.69 93 ASN A O 1
ATOM 743 N N . THR A 1 94 ? -14.487 1.634 16.755 1.00 81.44 94 THR A N 1
ATOM 744 C CA . THR A 1 94 ? -14.975 2.327 15.550 1.00 81.44 94 THR A CA 1
ATOM 745 C C . THR A 1 94 ? -13.824 2.889 14.708 1.00 81.44 94 THR A C 1
ATOM 747 O O . THR A 1 94 ? -13.914 2.922 13.484 1.00 81.44 94 THR A O 1
ATOM 750 N N . HIS A 1 95 ? -12.732 3.325 15.341 1.00 78.00 95 HIS A N 1
ATOM 751 C CA . HIS A 1 95 ? -11.587 3.940 14.658 1.00 78.00 95 HIS A CA 1
ATOM 752 C C . HIS A 1 95 ? -10.387 2.999 14.461 1.00 78.00 95 HIS A C 1
ATOM 754 O O . HIS A 1 95 ? -9.459 3.333 13.726 1.00 78.00 95 HIS A O 1
ATOM 760 N N . MET A 1 96 ? -10.402 1.820 15.081 1.00 77.44 96 MET A N 1
ATOM 761 C CA . MET A 1 96 ? -9.347 0.804 14.983 1.00 77.44 96 MET A CA 1
ATOM 762 C C . MET A 1 96 ? -9.176 0.226 13.577 1.00 77.44 96 MET A C 1
ATOM 764 O O . MET A 1 96 ? -8.068 -0.133 13.186 1.00 77.44 96 MET A O 1
ATOM 768 N N . GLU A 1 97 ? -10.258 0.165 12.803 1.00 78.38 97 GLU A N 1
ATOM 769 C CA . GLU A 1 97 ? -10.313 -0.567 11.531 1.00 78.38 97 GLU A CA 1
ATOM 770 C C . GLU A 1 97 ? -9.487 0.079 10.402 1.00 78.38 97 GLU A C 1
ATOM 772 O O . GLU A 1 97 ? -9.286 -0.527 9.349 1.00 78.38 97 GLU A O 1
ATOM 777 N N . GLY A 1 98 ? -8.971 1.296 10.602 1.00 81.44 98 GLY A N 1
ATOM 778 C CA . GLY A 1 98 ? -8.212 2.014 9.576 1.00 81.44 98 GLY A CA 1
ATOM 779 C C . GLY A 1 98 ? -6.880 1.349 9.210 1.00 81.44 98 GLY A C 1
ATOM 780 O O . GLY A 1 98 ? -6.519 1.304 8.033 1.00 81.44 98 GLY A O 1
ATOM 781 N N . VAL A 1 99 ? -6.159 0.812 10.200 1.00 85.38 99 VAL A N 1
ATOM 782 C CA . VAL A 1 99 ? -4.850 0.169 9.976 1.00 85.38 99 VAL A CA 1
ATOM 783 C C . VAL A 1 99 ? -5.030 -1.183 9.292 1.00 85.38 99 VAL A C 1
ATOM 785 O O . VAL A 1 99 ? -4.381 -1.446 8.282 1.00 85.38 99 VAL A O 1
ATOM 788 N N . ASP A 1 100 ? -5.972 -1.995 9.777 1.00 88.88 100 ASP A N 1
ATOM 789 C CA . ASP A 1 100 ? -6.271 -3.313 9.209 1.00 88.88 100 ASP A CA 1
ATOM 790 C C . ASP A 1 100 ? -6.752 -3.208 7.755 1.00 88.88 100 ASP A C 1
ATOM 792 O O . ASP A 1 100 ? -6.362 -4.011 6.901 1.00 88.88 100 ASP A O 1
ATOM 796 N N . LEU A 1 101 ? -7.559 -2.187 7.442 1.00 87.00 101 LEU A N 1
ATOM 797 C CA . LEU A 1 101 ? -7.999 -1.922 6.076 1.00 87.00 101 LEU A CA 1
ATOM 798 C C . LEU A 1 101 ? -6.818 -1.552 5.170 1.00 87.00 101 LEU A C 1
ATOM 800 O O . LEU A 1 101 ? -6.700 -2.090 4.066 1.00 87.00 101 LEU A O 1
ATOM 804 N N . ALA A 1 102 ? -5.928 -0.664 5.622 1.00 88.56 102 ALA A N 1
ATOM 805 C CA . ALA A 1 102 ? -4.739 -0.290 4.862 1.00 88.56 102 ALA A CA 1
ATOM 806 C C . ALA A 1 102 ? -3.831 -1.506 4.604 1.00 88.56 102 ALA A C 1
ATOM 808 O O . ALA A 1 102 ? -3.428 -1.734 3.459 1.00 88.56 102 ALA A O 1
ATOM 809 N N . ASP A 1 103 ? -3.587 -2.328 5.627 1.00 90.81 103 ASP A N 1
ATOM 810 C CA . ASP A 1 103 ? -2.789 -3.554 5.532 1.00 90.81 103 ASP A CA 1
ATOM 811 C C . ASP A 1 103 ? -3.412 -4.572 4.570 1.00 90.81 103 ASP A C 1
ATOM 813 O O . ASP A 1 103 ? -2.712 -5.144 3.726 1.00 90.81 103 ASP A O 1
ATOM 817 N N . MET A 1 104 ? -4.736 -4.749 4.621 1.00 92.62 104 MET A N 1
ATOM 818 C CA . MET A 1 104 ? -5.469 -5.595 3.678 1.00 92.62 104 MET A CA 1
ATOM 819 C C . MET A 1 104 ? -5.286 -5.107 2.235 1.00 92.62 104 MET A C 1
ATOM 821 O O . MET A 1 104 ? -4.991 -5.906 1.340 1.00 92.62 104 MET A O 1
ATOM 825 N N . ILE A 1 105 ? -5.431 -3.803 1.987 1.00 90.81 105 ILE A N 1
ATOM 826 C CA . ILE A 1 105 ? -5.288 -3.228 0.643 1.00 90.81 105 ILE A CA 1
ATOM 827 C C . ILE A 1 105 ? -3.847 -3.386 0.131 1.00 90.81 105 ILE A C 1
ATOM 829 O O . ILE A 1 105 ? -3.641 -3.733 -1.038 1.00 90.81 105 ILE A O 1
ATOM 833 N N . ILE A 1 106 ? -2.844 -3.163 0.987 1.00 92.00 106 ILE A N 1
ATOM 834 C CA . ILE A 1 106 ? -1.429 -3.394 0.653 1.00 92.00 106 ILE A CA 1
ATOM 835 C C . ILE A 1 106 ? -1.204 -4.867 0.301 1.00 92.00 106 ILE A C 1
ATOM 837 O O . ILE A 1 106 ? -0.551 -5.159 -0.700 1.00 92.00 106 ILE A O 1
ATOM 841 N N . ALA A 1 107 ? -1.761 -5.798 1.078 1.00 92.00 107 ALA A N 1
ATOM 842 C CA . ALA A 1 107 ? -1.619 -7.229 0.831 1.00 92.00 107 ALA A CA 1
ATOM 843 C C . ALA A 1 107 ? -2.243 -7.660 -0.508 1.00 92.00 107 ALA A C 1
ATOM 845 O O . ALA A 1 107 ? -1.636 -8.453 -1.233 1.00 92.00 107 ALA A O 1
ATOM 846 N N . LEU A 1 108 ? -3.409 -7.109 -0.866 1.00 92.06 108 LEU A N 1
ATOM 847 C CA . LEU A 1 108 ? -4.119 -7.418 -2.115 1.00 92.06 108 LEU A CA 1
ATOM 848 C C . LEU A 1 108 ? -3.335 -7.022 -3.373 1.00 92.06 108 LEU A C 1
ATOM 850 O O . LEU A 1 108 ? -3.353 -7.751 -4.364 1.00 92.06 108 LEU A O 1
ATOM 854 N N . TYR A 1 109 ? -2.642 -5.884 -3.340 1.00 90.56 109 TYR A N 1
ATOM 855 C CA . TYR A 1 109 ? -1.919 -5.344 -4.495 1.00 90.56 109 TYR A CA 1
ATOM 856 C C . TYR A 1 109 ? -0.408 -5.226 -4.251 1.00 90.56 109 TYR A C 1
ATOM 858 O O . TYR A 1 109 ? 0.254 -4.342 -4.798 1.00 90.56 109 TYR A O 1
ATOM 866 N N . ARG A 1 110 ? 0.154 -6.111 -3.428 1.00 90.62 110 ARG A N 1
ATOM 867 C CA . ARG A 1 110 ? 1.573 -6.086 -3.063 1.00 90.62 110 ARG A CA 1
ATOM 868 C C . ARG A 1 110 ? 2.478 -6.173 -4.293 1.00 90.62 110 ARG A C 1
ATOM 870 O O . ARG A 1 110 ? 2.321 -7.073 -5.124 1.00 90.62 110 ARG A O 1
ATOM 877 N N . THR A 1 111 ? 3.480 -5.301 -4.376 1.00 88.75 111 THR A N 1
ATOM 878 C CA . THR A 1 111 ? 4.442 -5.327 -5.486 1.00 88.75 111 THR A CA 1
ATOM 879 C C . THR A 1 111 ? 5.299 -6.612 -5.436 1.00 88.75 111 THR A C 1
ATOM 881 O O . THR A 1 111 ? 6.003 -6.841 -4.448 1.00 88.75 111 THR A O 1
ATOM 884 N N . PRO A 1 112 ? 5.312 -7.469 -6.483 1.00 85.31 112 PRO A N 1
ATOM 885 C CA . PRO A 1 112 ? 5.969 -8.785 -6.453 1.00 85.31 112 PRO A CA 1
ATOM 886 C C . PRO A 1 112 ? 7.499 -8.735 -6.654 1.00 85.31 112 PRO A C 1
ATOM 888 O O . PRO A 1 112 ? 8.105 -9.679 -7.168 1.00 85.31 112 PRO A O 1
ATOM 891 N N . ALA A 1 113 ? 8.155 -7.645 -6.261 1.00 85.88 113 ALA A N 1
ATOM 892 C CA . ALA A 1 113 ? 9.588 -7.466 -6.448 1.00 85.88 113 ALA A CA 1
ATOM 893 C C . ALA A 1 113 ? 10.390 -8.282 -5.419 1.00 85.88 113 ALA A C 1
ATOM 895 O O . ALA A 1 113 ? 10.471 -7.942 -4.238 1.00 85.88 113 ALA A O 1
ATOM 896 N N . LYS A 1 114 ? 11.015 -9.372 -5.878 1.00 85.94 114 LYS A N 1
ATOM 897 C CA . LYS A 1 114 ? 11.891 -10.215 -5.053 1.00 85.94 114 LYS A CA 1
ATOM 898 C C . LYS A 1 114 ? 13.332 -9.722 -5.135 1.00 85.94 114 LYS A C 1
ATOM 900 O O . LYS A 1 114 ? 13.866 -9.510 -6.220 1.00 85.94 114 LYS A O 1
ATOM 905 N N . SER A 1 115 ? 13.973 -9.569 -3.982 1.00 89.75 115 SER A N 1
ATOM 906 C CA . SER A 1 115 ? 15.377 -9.176 -3.875 1.00 89.75 115 SER A CA 1
ATOM 907 C C . SER A 1 115 ? 16.022 -9.849 -2.669 1.00 89.75 115 SER A C 1
ATOM 909 O O . SER A 1 115 ? 15.387 -9.996 -1.631 1.00 89.75 115 SER A O 1
ATOM 911 N N . HIS A 1 116 ? 17.302 -10.209 -2.787 1.00 91.31 116 HIS A N 1
ATOM 912 C CA . HIS A 1 116 ? 18.112 -10.682 -1.656 1.00 91.31 116 HIS A CA 1
ATOM 913 C C . HIS A 1 116 ? 18.523 -9.554 -0.701 1.00 91.31 116 HIS A C 1
ATOM 915 O O . HIS A 1 116 ? 18.997 -9.808 0.403 1.00 91.31 116 HIS A O 1
ATOM 921 N N . ARG A 1 117 ? 18.378 -8.293 -1.121 1.00 94.00 117 ARG A N 1
ATOM 922 C CA . ARG A 1 117 ? 18.748 -7.137 -0.307 1.00 94.00 117 ARG A CA 1
ATOM 923 C C . ARG A 1 117 ? 17.554 -6.723 0.552 1.00 94.00 117 ARG A C 1
ATOM 925 O O . ARG A 1 117 ? 16.588 -6.185 0.020 1.00 94.00 117 ARG A O 1
ATOM 932 N N . TRP A 1 118 ? 17.637 -6.947 1.864 1.00 94.25 118 TRP A N 1
ATOM 933 C CA . TRP A 1 118 ? 16.537 -6.726 2.817 1.00 94.25 118 TRP A CA 1
ATOM 934 C C . TRP A 1 118 ? 15.939 -5.310 2.757 1.00 94.25 118 TRP A C 1
ATOM 936 O O . TRP A 1 118 ? 14.724 -5.154 2.816 1.00 94.25 118 TRP A O 1
ATOM 946 N N . TYR A 1 119 ? 16.762 -4.278 2.550 1.00 94.12 119 TYR A N 1
ATOM 947 C CA . TYR A 1 119 ? 16.296 -2.890 2.482 1.00 94.12 119 TYR A CA 1
ATOM 948 C C . TYR A 1 119 ? 15.374 -2.626 1.283 1.00 94.12 119 TYR A C 1
ATOM 950 O O . TYR A 1 119 ? 14.530 -1.735 1.341 1.00 94.12 119 TYR A O 1
ATOM 958 N N . LEU A 1 120 ? 15.488 -3.414 0.203 1.00 93.88 120 LEU A N 1
ATOM 959 C CA . LEU A 1 120 ? 14.576 -3.294 -0.932 1.00 93.88 120 LEU A CA 1
ATOM 960 C C . LEU A 1 120 ? 13.164 -3.758 -0.564 1.00 93.88 120 LEU A C 1
ATOM 962 O O . LEU A 1 120 ? 12.211 -3.217 -1.108 1.00 93.88 120 LEU A O 1
ATOM 966 N N . ALA A 1 121 ? 13.000 -4.682 0.388 1.00 90.81 121 ALA A N 1
ATOM 967 C CA . ALA A 1 121 ? 11.672 -5.053 0.878 1.00 90.81 121 ALA A CA 1
ATOM 968 C C . ALA A 1 121 ? 10.972 -3.872 1.574 1.00 90.81 121 ALA A C 1
ATOM 970 O O . ALA A 1 121 ? 9.785 -3.652 1.350 1.00 90.81 121 ALA A O 1
ATOM 971 N N . ILE A 1 122 ? 11.719 -3.080 2.352 1.00 92.12 122 ILE A N 1
ATOM 972 C CA . ILE A 1 122 ? 11.208 -1.856 2.990 1.00 92.12 122 ILE A CA 1
ATOM 973 C C . ILE A 1 122 ? 10.885 -0.804 1.931 1.00 92.12 122 ILE A C 1
ATOM 975 O O . ILE A 1 122 ? 9.828 -0.187 1.982 1.00 92.12 122 ILE A O 1
ATOM 979 N N . PHE A 1 123 ? 11.760 -0.628 0.940 1.00 94.38 123 PHE A N 1
ATOM 980 C CA . PHE A 1 123 ? 11.513 0.294 -0.166 1.00 94.38 123 PHE A CA 1
ATOM 981 C C . PHE A 1 123 ? 10.198 -0.011 -0.896 1.00 94.38 123 PHE A C 1
ATOM 983 O O . PHE A 1 123 ? 9.381 0.888 -1.072 1.00 94.38 123 PHE A O 1
ATOM 990 N N . TRP A 1 124 ? 9.962 -1.270 -1.273 1.00 93.19 124 TRP A N 1
ATOM 991 C CA . TRP A 1 124 ? 8.721 -1.653 -1.953 1.00 93.19 124 TRP A CA 1
ATOM 992 C C . TRP A 1 124 ? 7.487 -1.480 -1.067 1.00 93.19 124 TRP A C 1
ATOM 994 O O . TRP A 1 124 ? 6.465 -1.009 -1.557 1.00 93.19 124 TRP A O 1
ATOM 1004 N N . LEU A 1 125 ? 7.600 -1.767 0.234 1.00 92.88 125 LEU A N 1
ATOM 1005 C CA . LEU A 1 125 ? 6.533 -1.484 1.193 1.00 92.88 125 LEU A CA 1
ATOM 1006 C C . LEU A 1 125 ? 6.200 0.016 1.246 1.00 92.88 125 LEU A C 1
ATOM 1008 O O . LEU A 1 125 ? 5.030 0.380 1.189 1.00 92.88 125 LEU A O 1
ATOM 1012 N N . MET A 1 126 ? 7.212 0.889 1.300 1.00 94.38 126 MET A N 1
ATOM 1013 C CA . MET A 1 126 ? 7.001 2.342 1.291 1.00 94.38 126 MET A CA 1
ATOM 1014 C C . MET A 1 126 ? 6.307 2.815 0.009 1.00 94.38 126 MET A C 1
ATOM 1016 O O . MET A 1 126 ? 5.439 3.682 0.075 1.00 94.38 126 MET A O 1
ATOM 1020 N N . VAL A 1 127 ? 6.655 2.241 -1.148 1.00 93.50 127 VAL A N 1
ATOM 1021 C CA . VAL A 1 127 ? 5.986 2.546 -2.423 1.00 93.50 127 VAL A CA 1
ATOM 1022 C C . VAL A 1 127 ? 4.521 2.107 -2.389 1.00 93.50 127 VAL A C 1
ATOM 1024 O O . VAL A 1 127 ? 3.651 2.899 -2.746 1.00 93.50 127 VAL A O 1
ATOM 1027 N N . ASP A 1 128 ? 4.233 0.888 -1.929 1.00 92.44 128 ASP A N 1
ATOM 1028 C CA . ASP A 1 128 ? 2.860 0.375 -1.844 1.00 92.44 128 ASP A CA 1
ATOM 1029 C C . ASP A 1 128 ? 1.994 1.225 -0.886 1.00 92.44 128 ASP A C 1
ATOM 1031 O O . ASP A 1 128 ? 0.854 1.550 -1.225 1.00 92.44 128 ASP A O 1
ATOM 1035 N N . ILE A 1 129 ? 2.545 1.655 0.259 1.00 93.19 129 ILE A N 1
ATOM 1036 C CA . ILE A 1 129 ? 1.881 2.580 1.199 1.00 93.19 129 ILE A CA 1
ATOM 1037 C C . ILE A 1 129 ? 1.634 3.943 0.542 1.00 93.19 129 ILE A C 1
ATOM 1039 O O . ILE A 1 129 ? 0.525 4.467 0.610 1.00 93.19 129 ILE A O 1
ATOM 1043 N N . ALA A 1 130 ? 2.643 4.521 -0.117 1.00 93.56 130 ALA A N 1
ATOM 1044 C CA . ALA A 1 130 ? 2.521 5.832 -0.752 1.00 93.56 130 ALA A CA 1
ATOM 1045 C C . ALA A 1 130 ? 1.451 5.840 -1.851 1.00 93.56 130 ALA A C 1
ATOM 1047 O O . ALA A 1 130 ? 0.658 6.777 -1.933 1.00 93.56 130 ALA A O 1
ATOM 1048 N N . VAL A 1 131 ? 1.393 4.784 -2.667 1.00 92.19 131 VAL A N 1
ATOM 1049 C CA . VAL A 1 131 ? 0.366 4.637 -3.704 1.00 92.19 131 VAL A CA 1
ATOM 1050 C C . VAL A 1 131 ? -1.017 4.457 -3.082 1.00 92.19 131 VAL A C 1
ATOM 1052 O O . VAL A 1 131 ? -1.965 5.078 -3.548 1.00 92.19 131 VAL A O 1
ATOM 1055 N N . ASN A 1 132 ? -1.158 3.675 -2.012 1.00 90.81 132 ASN A N 1
ATOM 1056 C CA . ASN A 1 132 ? -2.448 3.543 -1.333 1.00 90.81 132 ASN A CA 1
ATOM 1057 C C . ASN A 1 132 ? -2.919 4.864 -0.712 1.00 90.81 132 ASN A C 1
ATOM 1059 O O . ASN A 1 132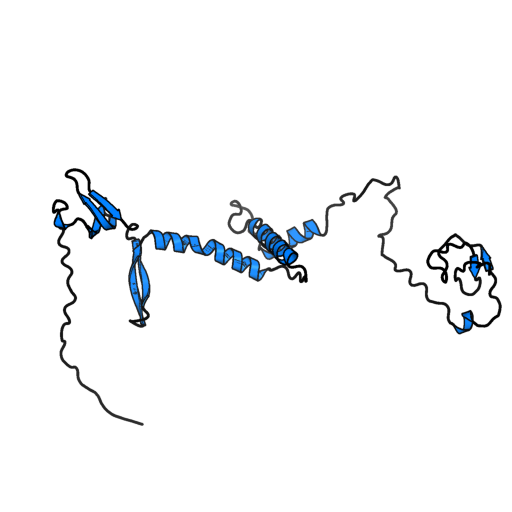 ? -4.083 5.212 -0.863 1.00 90.81 132 ASN A O 1
ATOM 1063 N N . ASN A 1 133 ? -2.020 5.624 -0.088 1.00 89.62 133 ASN A N 1
ATOM 1064 C CA . ASN A 1 133 ? -2.347 6.919 0.513 1.00 89.62 133 ASN A CA 1
ATOM 1065 C C . ASN A 1 133 ? -2.671 7.994 -0.534 1.00 89.62 133 ASN A C 1
ATOM 1067 O O . ASN A 1 133 ? -3.438 8.912 -0.262 1.00 89.62 133 ASN A O 1
ATOM 1071 N N . ALA A 1 134 ? -2.073 7.903 -1.724 1.00 89.50 134 ALA A N 1
ATOM 1072 C CA . ALA A 1 134 ? -2.357 8.809 -2.831 1.00 89.50 134 ALA A CA 1
ATOM 1073 C C . ALA A 1 134 ? -3.679 8.489 -3.541 1.00 89.50 134 ALA A C 1
ATOM 1075 O O . ALA A 1 134 ? -4.163 9.317 -4.314 1.00 89.50 134 ALA A O 1
ATOM 1076 N N . TRP A 1 135 ? -4.249 7.298 -3.330 1.00 89.25 135 TRP A N 1
ATOM 1077 C CA . TRP A 1 135 ? -5.519 6.930 -3.934 1.00 89.25 135 TRP A CA 1
ATOM 1078 C C . TRP A 1 135 ? -6.646 7.707 -3.240 1.00 89.25 135 TRP A C 1
ATOM 1080 O O . TRP A 1 135 ? -6.884 7.494 -2.053 1.00 89.25 135 TRP A O 1
ATOM 1090 N N . PRO A 1 136 ? -7.366 8.591 -3.957 1.00 71.56 136 PRO A N 1
ATOM 1091 C CA . PRO A 1 136 ? -8.391 9.431 -3.343 1.00 71.56 136 PRO A CA 1
ATOM 1092 C C . PRO A 1 136 ? -9.574 8.633 -2.782 1.00 71.56 136 PRO A C 1
ATOM 1094 O O . PRO A 1 136 ? -10.301 9.170 -1.951 1.00 71.56 136 PRO A O 1
ATOM 1097 N N . GLY A 1 137 ? -9.753 7.371 -3.201 1.00 74.56 137 GLY A N 1
ATOM 1098 C CA . GLY A 1 137 ? -10.785 6.476 -2.679 1.00 74.56 137 GLY A CA 1
ATOM 1099 C C . GLY A 1 137 ? -12.142 7.169 -2.543 1.00 74.56 137 GLY A C 1
ATOM 1100 O O . GLY A 1 137 ? -12.553 7.932 -3.421 1.00 74.56 137 GLY A O 1
ATOM 1101 N N . ASP A 1 138 ? -12.826 6.916 -1.420 1.00 62.12 138 ASP A N 1
ATOM 1102 C CA . ASP A 1 138 ? -14.151 7.478 -1.096 1.00 62.12 138 ASP A CA 1
ATOM 1103 C C . ASP A 1 138 ? -14.099 8.959 -0.690 1.00 62.12 138 ASP A C 1
ATOM 1105 O O . ASP A 1 138 ? -15.137 9.599 -0.539 1.00 62.12 138 ASP A O 1
ATOM 1109 N N . ALA A 1 139 ? -12.898 9.525 -0.544 1.00 62.81 139 ALA A N 1
ATOM 1110 C CA . ALA A 1 139 ? -12.672 10.923 -0.190 1.00 62.81 139 ALA A CA 1
ATOM 1111 C C . ALA A 1 139 ? -12.597 11.850 -1.420 1.00 62.81 139 ALA A C 1
ATOM 1113 O O . ALA A 1 139 ? -12.234 13.023 -1.292 1.00 62.81 139 ALA A O 1
ATOM 1114 N N . ALA A 1 140 ? -12.925 11.349 -2.617 1.00 63.25 140 ALA A N 1
ATOM 1115 C CA . ALA A 1 140 ? -13.011 12.179 -3.810 1.00 63.25 140 ALA A CA 1
ATOM 1116 C C . ALA A 1 140 ? -14.058 13.299 -3.613 1.00 63.25 140 ALA A C 1
ATOM 1118 O O . ALA A 1 140 ? -15.162 13.031 -3.131 1.00 63.25 140 ALA A O 1
ATOM 1119 N N . PRO A 1 141 ? -13.750 14.557 -3.983 1.00 65.38 141 PRO A N 1
ATOM 1120 C CA . PRO A 1 141 ? -14.699 15.656 -3.860 1.00 65.38 141 PRO A CA 1
ATOM 1121 C C . PRO A 1 141 ? -15.998 15.343 -4.618 1.00 65.38 141 PRO A C 1
ATOM 1123 O O . PRO A 1 141 ? -15.972 14.787 -5.722 1.00 65.38 141 PRO A O 1
ATOM 1126 N N . LEU A 1 142 ? -17.131 15.705 -4.001 1.00 60.22 142 LEU A N 1
ATOM 1127 C CA . LEU A 1 142 ? -18.489 15.492 -4.512 1.00 60.22 142 LEU A CA 1
ATOM 1128 C C . LEU A 1 142 ? -18.571 15.842 -6.008 1.00 60.22 142 LEU A C 1
ATOM 1130 O O . LEU A 1 142 ? -18.426 17.001 -6.390 1.00 60.22 142 LEU A O 1
ATOM 1134 N N . GLY A 1 143 ? -18.800 14.830 -6.851 1.00 65.38 143 GLY A N 1
ATOM 1135 C CA . GLY A 1 143 ? -18.985 14.989 -8.298 1.00 65.38 143 GLY A CA 1
ATOM 1136 C C . GLY A 1 143 ? -17.914 14.346 -9.183 1.00 65.38 143 GLY A C 1
ATOM 1137 O O . GLY A 1 143 ? -18.122 14.261 -10.394 1.00 65.38 143 GLY A O 1
ATOM 1138 N N . GLN A 1 144 ? -16.807 13.842 -8.629 1.00 69.19 144 GLN A N 1
ATOM 1139 C CA . GLN A 1 144 ? -15.870 13.024 -9.406 1.00 69.19 144 GLN A CA 1
ATOM 1140 C C . GLN A 1 144 ? -16.260 11.544 -9.389 1.00 69.19 144 GLN A C 1
ATOM 1142 O O . GLN A 1 144 ? -16.665 10.996 -8.364 1.00 69.19 144 GLN A O 1
ATOM 1147 N N . LYS A 1 145 ? -16.132 10.881 -10.547 1.00 68.00 145 LYS A N 1
ATOM 1148 C CA . LYS A 1 145 ? -16.286 9.426 -10.619 1.00 68.00 145 LYS A CA 1
ATOM 1149 C C . LYS A 1 145 ? -15.179 8.783 -9.798 1.00 68.00 145 LYS A C 1
ATOM 1151 O O . LYS A 1 145 ? -13.999 9.000 -10.057 1.00 68.00 145 LYS A O 1
ATOM 1156 N N . HIS A 1 146 ? -15.591 7.967 -8.844 1.00 73.25 146 HIS A N 1
ATOM 1157 C CA . HIS A 1 146 ? -14.688 7.167 -8.046 1.00 73.25 146 HIS A CA 1
ATOM 1158 C C . HIS A 1 146 ? -13.921 6.202 -8.965 1.00 73.25 146 HIS A C 1
ATOM 1160 O O . HIS A 1 146 ? -14.534 5.409 -9.682 1.00 73.25 146 HIS A O 1
ATOM 1166 N N . GLN A 1 147 ? -12.589 6.282 -8.977 1.00 81.38 147 GLN A N 1
ATOM 1167 C CA . GLN A 1 147 ? -11.763 5.328 -9.720 1.00 81.38 147 GLN A CA 1
ATOM 1168 C C . GLN A 1 147 ? -11.450 4.121 -8.836 1.00 81.38 147 GLN A C 1
ATOM 1170 O O . GLN A 1 147 ? -11.072 4.275 -7.671 1.00 81.38 147 GLN A O 1
ATOM 1175 N N . CYS A 1 148 ? -11.542 2.915 -9.387 1.00 88.06 148 CYS A N 1
ATOM 1176 C CA . CYS A 1 148 ? -11.096 1.727 -8.673 1.00 88.06 148 CYS A CA 1
ATOM 1177 C C . CYS A 1 148 ? -9.581 1.797 -8.408 1.00 88.06 148 CYS A C 1
ATOM 1179 O O . CYS A 1 148 ? -8.810 2.261 -9.250 1.00 88.06 148 CYS A O 1
ATOM 1181 N N . LEU A 1 149 ? -9.133 1.272 -7.262 1.00 88.62 149 LEU A N 1
ATOM 1182 C CA . LEU A 1 149 ? -7.715 1.263 -6.875 1.00 88.62 149 LEU A CA 1
ATOM 1183 C C . LEU A 1 149 ? -6.800 0.636 -7.941 1.00 88.62 149 LEU A C 1
ATOM 1185 O O . LEU A 1 149 ? -5.676 1.086 -8.159 1.00 88.62 149 LEU A O 1
ATOM 1189 N N . LYS A 1 150 ? -7.284 -0.405 -8.625 1.00 90.31 150 LYS A N 1
ATOM 1190 C CA . LYS A 1 150 ? -6.554 -1.062 -9.713 1.00 90.31 150 LYS A CA 1
ATOM 1191 C C . LYS A 1 150 ? -6.259 -0.100 -10.866 1.00 90.31 150 LYS A C 1
ATOM 1193 O O . LYS A 1 150 ? -5.132 -0.078 -11.354 1.00 90.31 150 LYS A O 1
ATOM 1198 N N . ASP A 1 151 ? -7.251 0.681 -11.282 1.00 90.75 151 ASP A N 1
ATOM 1199 C CA . ASP A 1 151 ? -7.117 1.614 -12.402 1.00 90.75 151 ASP A CA 1
ATOM 1200 C C . ASP A 1 151 ? -6.193 2.770 -12.025 1.00 90.75 151 ASP A C 1
ATOM 1202 O O . ASP A 1 151 ? -5.276 3.093 -12.779 1.00 90.75 151 ASP A O 1
ATOM 1206 N N . PHE A 1 152 ? -6.318 3.277 -10.794 1.00 91.31 152 PHE A N 1
ATOM 1207 C CA . PHE A 1 152 ? -5.389 4.271 -10.258 1.00 91.31 152 PHE A CA 1
ATOM 1208 C C . PHE A 1 152 ? -3.933 3.801 -10.317 1.00 91.31 152 PHE A C 1
ATOM 1210 O O . PHE A 1 152 ? -3.057 4.502 -10.821 1.00 91.31 152 PHE A O 1
ATOM 1217 N N . ARG A 1 153 ? -3.664 2.582 -9.832 1.00 91.62 153 ARG A N 1
ATOM 1218 C CA . ARG A 1 153 ? -2.320 1.987 -9.852 1.00 91.62 153 ARG A CA 1
ATOM 1219 C C . ARG A 1 153 ? -1.778 1.844 -11.274 1.00 91.62 153 ARG A C 1
ATOM 1221 O O . ARG A 1 153 ? -0.587 2.067 -11.494 1.00 91.62 153 ARG A O 1
ATOM 1228 N N . LEU A 1 154 ? -2.632 1.490 -12.237 1.00 91.56 154 LEU A N 1
ATOM 1229 C CA . LEU A 1 154 ? -2.249 1.428 -13.647 1.00 91.56 154 LEU A CA 1
ATOM 1230 C C . LEU A 1 154 ? -1.880 2.807 -14.193 1.00 91.56 154 LEU A C 1
ATOM 1232 O O . LEU A 1 154 ? -0.894 2.914 -14.920 1.00 91.56 154 LEU A O 1
ATOM 1236 N N . ASP A 1 155 ? -2.621 3.852 -13.845 1.00 90.81 155 ASP A N 1
ATOM 1237 C CA . ASP A 1 155 ? -2.338 5.208 -14.318 1.00 90.81 155 ASP A CA 1
ATOM 1238 C C . ASP A 1 155 ? -1.058 5.778 -13.703 1.00 90.81 155 ASP A C 1
ATOM 1240 O O . ASP A 1 155 ? -0.222 6.328 -14.426 1.00 90.81 155 ASP A O 1
ATOM 1244 N N . VAL A 1 156 ? -0.824 5.526 -12.412 1.00 91.00 156 VAL A N 1
ATOM 1245 C CA . VAL A 1 156 ? 0.460 5.810 -11.755 1.00 91.00 156 VAL A CA 1
ATOM 1246 C C . VAL A 1 156 ? 1.603 5.097 -12.488 1.00 91.00 156 VAL A C 1
ATOM 1248 O O . VAL A 1 156 ? 2.601 5.723 -12.848 1.00 91.00 156 VAL A O 1
ATOM 1251 N N . ALA A 1 157 ? 1.452 3.801 -12.784 1.00 90.50 157 ALA A N 1
ATOM 1252 C CA . ALA A 1 157 ? 2.466 3.037 -13.509 1.00 90.50 157 ALA A CA 1
ATOM 1253 C C . ALA A 1 157 ? 2.714 3.581 -14.927 1.00 90.50 157 ALA A C 1
ATOM 1255 O O . ALA A 1 157 ? 3.870 3.700 -15.337 1.00 90.50 157 ALA A O 1
ATOM 1256 N N . LYS A 1 158 ? 1.663 3.957 -15.668 1.00 90.31 158 LYS A N 1
ATOM 1257 C CA . LYS A 1 158 ? 1.798 4.583 -16.995 1.00 90.31 158 LYS A CA 1
ATOM 1258 C C . LYS A 1 158 ? 2.582 5.891 -16.915 1.00 90.31 158 LYS A C 1
ATOM 1260 O O . LYS A 1 158 ? 3.466 6.087 -17.744 1.00 90.31 158 LYS A O 1
ATOM 1265 N N . GLY A 1 159 ? 2.317 6.732 -15.911 1.00 89.12 159 GLY A N 1
ATOM 1266 C CA . GLY A 1 159 ? 3.051 7.983 -15.693 1.00 89.12 159 GLY A CA 1
ATOM 1267 C C . GLY A 1 159 ? 4.552 7.772 -15.466 1.00 89.12 159 GLY A C 1
ATOM 1268 O O . GLY A 1 159 ? 5.369 8.554 -15.951 1.00 89.12 159 GLY A O 1
ATOM 1269 N N . PHE A 1 160 ? 4.934 6.677 -14.801 1.00 86.12 160 PHE A N 1
ATOM 1270 C CA . PHE A 1 160 ? 6.342 6.316 -14.610 1.00 86.12 160 PHE A CA 1
ATOM 1271 C C . PHE A 1 160 ? 6.988 5.643 -15.832 1.00 86.12 160 PHE A C 1
ATOM 1273 O O . PHE A 1 160 ? 8.171 5.866 -16.094 1.00 86.12 160 PHE A O 1
ATOM 1280 N N . ILE A 1 161 ? 6.252 4.799 -16.565 1.00 86.62 161 ILE A N 1
ATOM 1281 C CA . ILE A 1 161 ? 6.775 4.034 -17.714 1.00 86.62 161 ILE A CA 1
ATOM 1282 C C . ILE A 1 161 ? 6.898 4.907 -18.964 1.00 86.62 161 ILE A C 1
ATOM 1284 O O . ILE A 1 161 ? 7.866 4.772 -19.715 1.00 86.62 161 ILE A O 1
ATOM 1288 N N . TYR A 1 162 ? 5.929 5.793 -19.184 1.00 83.06 162 TYR A N 1
ATOM 1289 C CA . TYR A 1 162 ? 5.851 6.670 -20.346 1.00 83.06 162 TYR A CA 1
ATOM 1290 C C . TYR A 1 162 ? 6.038 8.128 -19.916 1.00 83.06 162 TYR A C 1
ATOM 1292 O O . TYR A 1 162 ? 5.098 8.915 -20.028 1.00 83.06 162 TYR A O 1
ATOM 1300 N N . PRO A 1 163 ? 7.230 8.521 -19.424 1.00 70.50 163 PRO A N 1
ATOM 1301 C CA . PRO A 1 163 ? 7.481 9.923 -19.147 1.00 70.50 163 PRO A CA 1
ATOM 1302 C C . PRO A 1 163 ? 7.328 10.691 -20.461 1.00 70.50 163 PRO A C 1
ATOM 1304 O O . PRO A 1 163 ? 7.997 10.370 -21.451 1.00 70.50 163 PRO A O 1
ATOM 1307 N N . GLU A 1 164 ? 6.446 11.691 -20.486 1.00 66.38 164 GLU A N 1
ATOM 1308 C CA . GLU A 1 164 ? 6.384 12.654 -21.583 1.00 66.38 164 GLU A CA 1
ATOM 1309 C C . GLU A 1 164 ? 7.798 13.175 -21.834 1.00 66.38 164 GLU A C 1
ATOM 1311 O O . GLU A 1 164 ? 8.386 13.803 -20.959 1.00 66.38 164 GLU A O 1
ATOM 1316 N N . LYS A 1 165 ? 8.356 12.801 -22.996 1.00 60.50 165 LYS A N 1
ATOM 1317 C CA . LYS A 1 165 ? 9.695 13.081 -23.543 1.00 60.50 165 LYS A CA 1
ATOM 1318 C C . LYS A 1 165 ? 10.567 14.031 -22.704 1.00 60.50 165 LYS A C 1
ATOM 1320 O O . LYS A 1 165 ? 10.922 15.118 -23.156 1.00 60.50 165 LYS A O 1
ATOM 1325 N N . GLN A 1 166 ? 11.002 13.615 -21.517 1.00 60.34 166 GLN A N 1
ATOM 1326 C CA . GLN A 1 166 ? 12.030 14.366 -20.815 1.00 60.34 166 GLN A CA 1
ATOM 1327 C C . GLN A 1 166 ? 13.352 14.071 -21.515 1.00 60.34 166 GLN A C 1
ATOM 1329 O O . GLN A 1 166 ? 13.784 12.917 -21.597 1.00 60.34 166 GLN A O 1
ATOM 1334 N N . LYS A 1 167 ? 13.973 15.121 -22.067 1.00 56.72 167 LYS A N 1
ATOM 1335 C CA . LYS A 1 167 ? 15.288 15.064 -22.715 1.00 56.72 167 LYS A CA 1
ATOM 1336 C C . LYS A 1 167 ? 16.316 14.582 -21.688 1.00 56.72 167 LYS A C 1
ATOM 1338 O O . LYS A 1 167 ? 16.862 15.359 -20.912 1.00 56.72 167 LYS A O 1
ATOM 1343 N N . ARG A 1 168 ? 16.541 13.268 -21.636 1.00 56.34 168 ARG A N 1
ATOM 1344 C CA . ARG A 1 168 ? 17.527 12.649 -20.748 1.00 56.34 168 ARG A CA 1
ATOM 1345 C C . ARG A 1 168 ? 18.926 12.985 -21.269 1.00 56.34 168 ARG A C 1
ATOM 1347 O O . ARG A 1 168 ? 19.364 12.428 -22.271 1.00 56.34 168 ARG A O 1
ATOM 1354 N N . GLY A 1 169 ? 19.626 13.872 -20.563 1.00 65.38 169 GLY A N 1
ATOM 1355 C CA . GLY A 1 169 ? 21.032 14.207 -20.803 1.00 65.38 169 GLY A CA 1
ATOM 1356 C C . GLY A 1 169 ? 21.275 15.605 -21.382 1.00 65.38 169 GLY A C 1
ATOM 1357 O O . GLY A 1 169 ? 20.354 16.346 -21.714 1.00 65.38 169 GLY A O 1
ATOM 1358 N N . ARG A 1 170 ? 22.560 15.968 -21.484 1.00 62.22 170 ARG A N 1
ATOM 1359 C CA . ARG A 1 170 ? 23.030 17.208 -22.119 1.00 62.22 170 ARG A CA 1
ATOM 1360 C C . ARG A 1 170 ? 22.651 17.184 -23.608 1.00 62.22 170 ARG A C 1
ATOM 1362 O O . ARG A 1 170 ? 22.954 16.183 -24.257 1.00 62.22 170 ARG A O 1
ATOM 1369 N N . PRO A 1 171 ? 22.050 18.249 -24.171 1.00 53.47 171 PRO A N 1
ATOM 1370 C CA . PRO A 1 171 ? 21.691 18.275 -25.584 1.00 53.47 171 PRO A CA 1
ATOM 1371 C C . PRO A 1 171 ? 22.954 18.110 -26.433 1.00 53.47 171 PRO A C 1
ATOM 1373 O O . PRO A 1 171 ? 23.851 18.955 -26.415 1.00 53.47 171 PRO A O 1
ATOM 1376 N N . SER A 1 172 ? 23.042 17.006 -27.170 1.00 58.34 172 SER A N 1
ATOM 1377 C CA . SER A 1 172 ? 23.986 16.891 -28.273 1.00 58.34 172 SER A CA 1
ATOM 1378 C C . SER A 1 172 ? 23.439 17.714 -29.432 1.00 58.34 172 SER A C 1
ATOM 1380 O O . SER A 1 172 ? 22.289 17.526 -29.821 1.00 58.34 172 SER A O 1
ATOM 1382 N N . LYS A 1 173 ? 24.250 18.621 -29.984 1.00 54.31 173 LYS A N 1
ATOM 1383 C CA . LYS A 1 173 ? 23.933 19.354 -31.217 1.00 54.31 173 LYS A CA 1
ATOM 1384 C C . LYS A 1 173 ? 23.835 18.344 -32.368 1.00 54.31 173 LYS A C 1
ATOM 1386 O O . LYS A 1 173 ? 24.844 18.008 -32.976 1.00 54.31 173 LYS A O 1
ATOM 1391 N N . GLY A 1 174 ? 22.649 17.804 -32.615 1.00 53.88 174 GLY A N 1
ATOM 1392 C CA . GLY A 1 174 ? 22.398 16.827 -33.667 1.00 53.88 174 GLY A CA 1
ATOM 1393 C C . GLY A 1 174 ? 20.915 16.817 -34.003 1.00 53.88 174 GLY A C 1
ATOM 1394 O O . GLY A 1 174 ? 20.093 16.629 -33.117 1.00 53.88 174 GLY A O 1
ATOM 1395 N N . ASN A 1 175 ? 20.614 17.084 -35.270 1.00 50.00 175 ASN A N 1
ATOM 1396 C CA . ASN A 1 175 ? 19.284 17.233 -35.852 1.00 50.00 175 ASN A CA 1
ATOM 1397 C C . ASN A 1 175 ? 18.375 16.036 -35.479 1.00 50.00 175 ASN A C 1
ATOM 1399 O O . ASN A 1 175 ? 18.702 14.899 -35.820 1.00 50.00 175 ASN A O 1
ATOM 1403 N N . GLU A 1 176 ? 17.281 16.274 -34.742 1.00 56.88 176 GLU A N 1
ATOM 1404 C CA . GLU A 1 176 ? 16.461 15.227 -34.092 1.00 56.88 176 GLU A CA 1
ATOM 1405 C C . GLU A 1 176 ? 15.515 14.477 -35.064 1.00 56.88 176 GLU A C 1
ATOM 1407 O O . GLU A 1 176 ? 14.880 13.502 -34.663 1.00 56.88 176 GLU A O 1
ATOM 1412 N N . ASP A 1 177 ? 15.472 14.839 -36.351 1.00 58.22 177 ASP A N 1
ATOM 1413 C CA . ASP A 1 177 ? 14.368 14.435 -37.239 1.00 58.22 177 ASP A CA 1
ATOM 1414 C C . ASP A 1 177 ? 14.519 13.097 -37.986 1.00 58.22 177 ASP A C 1
ATOM 1416 O O . ASP A 1 177 ? 13.599 12.701 -38.691 1.00 58.22 177 ASP A O 1
ATOM 1420 N N . ASN A 1 178 ? 15.617 12.343 -37.848 1.00 56.97 178 ASN A N 1
ATOM 1421 C CA . ASN A 1 178 ? 15.777 11.072 -38.589 1.00 56.97 178 ASN A CA 1
ATOM 1422 C C . ASN A 1 178 ? 16.494 9.952 -37.819 1.00 56.97 178 ASN A C 1
ATOM 1424 O O . ASN A 1 178 ? 17.170 9.113 -38.418 1.00 56.97 178 ASN A O 1
ATOM 1428 N N . THR A 1 179 ? 16.372 9.898 -36.491 1.00 52.72 179 THR A N 1
ATOM 1429 C CA . THR A 1 179 ? 16.994 8.800 -35.731 1.00 52.72 179 THR A CA 1
ATOM 1430 C C . THR A 1 179 ? 16.011 7.635 -35.582 1.00 52.72 179 THR A C 1
ATOM 1432 O O . THR A 1 179 ? 15.060 7.760 -34.808 1.00 52.72 179 THR A O 1
ATOM 1435 N N . PRO A 1 180 ? 16.197 6.488 -36.269 1.00 56.59 180 PRO A N 1
ATOM 1436 C CA . PRO A 1 180 ? 15.375 5.314 -36.004 1.00 56.59 180 PRO A CA 1
ATOM 1437 C C . PRO A 1 180 ? 15.563 4.873 -34.543 1.00 56.59 180 PRO A C 1
ATOM 1439 O O . PRO A 1 180 ? 16.652 5.062 -33.981 1.00 56.59 180 PRO A O 1
ATOM 1442 N N . PRO A 1 181 ? 14.532 4.284 -33.906 1.00 58.31 181 PRO A N 1
ATOM 1443 C CA . PRO A 1 181 ? 14.624 3.825 -32.527 1.00 58.31 181 PRO A CA 1
ATOM 1444 C C . PRO A 1 181 ? 15.852 2.925 -32.370 1.00 58.31 181 PRO A C 1
ATOM 1446 O O . PRO A 1 181 ? 16.062 1.999 -33.157 1.00 58.31 181 PRO A O 1
ATOM 1449 N N . ARG A 1 182 ? 16.690 3.218 -31.364 1.00 57.78 182 ARG A N 1
ATOM 1450 C CA . ARG A 1 182 ? 17.861 2.404 -31.011 1.00 57.78 182 ARG A CA 1
ATOM 1451 C C . ARG A 1 182 ? 17.388 1.038 -30.516 1.00 57.78 182 ARG A C 1
ATOM 1453 O O . ARG A 1 182 ? 17.331 0.780 -29.319 1.00 57.78 182 ARG A O 1
ATOM 1460 N N . VAL A 1 183 ? 17.074 0.143 -31.443 1.00 56.12 183 VAL A N 1
ATOM 1461 C CA . VAL A 1 183 ? 17.047 -1.288 -31.167 1.00 56.12 183 VAL A CA 1
ATOM 1462 C C . VAL A 1 183 ? 18.474 -1.652 -30.780 1.00 56.12 183 VAL A C 1
ATOM 1464 O O . VAL A 1 183 ? 19.402 -1.422 -31.560 1.00 56.12 183 VAL A O 1
ATOM 1467 N N . ILE A 1 184 ? 18.666 -2.188 -29.574 1.00 55.44 184 ILE A N 1
ATOM 1468 C CA . ILE A 1 184 ? 19.927 -2.818 -29.178 1.00 55.44 184 ILE A CA 1
ATOM 1469 C C . ILE A 1 184 ? 20.093 -4.038 -30.088 1.00 55.44 184 ILE A C 1
ATOM 1471 O O . ILE A 1 184 ? 19.694 -5.152 -29.758 1.00 55.44 184 ILE A O 1
ATOM 1475 N N . LYS A 1 185 ? 20.641 -3.827 -31.286 1.00 56.59 185 LYS A N 1
ATOM 1476 C CA . LYS A 1 185 ? 21.114 -4.909 -32.138 1.00 56.59 185 LYS A CA 1
ATOM 1477 C C . LYS A 1 185 ? 22.354 -5.434 -31.440 1.00 56.59 185 LYS A C 1
ATOM 1479 O O . LYS A 1 185 ? 23.415 -4.827 -31.550 1.00 56.59 185 LYS A O 1
ATOM 1484 N N . GLN A 1 186 ? 22.234 -6.525 -30.688 1.00 50.03 186 GLN A N 1
ATOM 1485 C CA . GLN A 1 186 ? 23.423 -7.302 -30.358 1.00 50.03 186 GLN A CA 1
ATOM 1486 C C . GLN A 1 186 ? 24.074 -7.665 -31.699 1.00 50.03 186 GLN A C 1
ATOM 1488 O O . GLN A 1 186 ? 23.423 -8.334 -32.506 1.00 50.03 186 GLN A O 1
ATOM 1493 N N . PRO A 1 187 ? 25.301 -7.208 -32.007 1.00 50.94 187 PRO A N 1
ATOM 1494 C CA . PRO A 1 187 ? 25.929 -7.545 -33.268 1.00 50.94 187 PRO A CA 1
ATOM 1495 C C . PRO A 1 187 ? 26.422 -8.987 -33.156 1.00 50.94 187 PRO A C 1
ATOM 1497 O O . PRO A 1 187 ? 27.589 -9.250 -32.875 1.00 50.94 187 PRO A O 1
ATOM 1500 N N . LYS A 1 188 ? 25.516 -9.948 -33.343 1.00 54.12 188 LYS A N 1
ATOM 1501 C CA . LYS A 1 188 ? 25.864 -11.358 -33.504 1.00 54.12 188 LYS A CA 1
ATOM 1502 C C . LYS A 1 188 ? 26.280 -11.544 -34.961 1.00 54.12 188 LYS A C 1
ATOM 1504 O O . LYS A 1 188 ? 25.550 -12.106 -35.765 1.00 54.12 188 LYS A O 1
ATOM 1509 N N . VAL A 1 189 ? 27.432 -10.981 -35.329 1.00 64.31 189 VAL A N 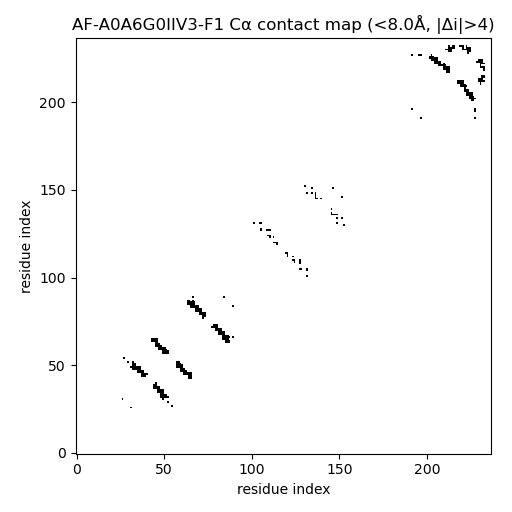1
ATOM 1510 C CA . VAL A 1 189 ? 28.057 -11.338 -36.606 1.00 64.31 189 VAL A CA 1
ATOM 1511 C C . VAL A 1 189 ? 28.384 -12.834 -36.502 1.00 64.31 189 VAL A C 1
ATOM 1513 O O . VAL A 1 189 ? 29.076 -13.212 -35.548 1.00 64.31 189 VAL A O 1
ATOM 1516 N N . PRO A 1 190 ? 27.846 -13.699 -37.381 1.00 65.69 190 PRO A N 1
ATOM 1517 C CA . PRO A 1 190 ? 28.108 -15.130 -37.308 1.00 65.69 190 PRO A CA 1
ATOM 1518 C C . PRO A 1 190 ? 29.610 -15.384 -37.454 1.00 65.69 190 PRO A C 1
ATOM 1520 O O . PRO A 1 190 ? 30.288 -14.746 -38.263 1.00 65.69 190 PRO A O 1
ATOM 1523 N N . ARG A 1 191 ? 30.143 -16.290 -36.625 1.00 69.38 191 ARG A N 1
ATOM 1524 C CA . ARG A 1 191 ? 31.542 -16.718 -36.718 1.00 69.38 191 ARG A CA 1
ATOM 1525 C C . ARG A 1 191 ? 31.734 -17.388 -38.089 1.00 69.38 191 ARG A C 1
ATOM 1527 O O . ARG A 1 191 ? 30.912 -18.237 -38.431 1.00 69.38 191 ARG A O 1
ATOM 1534 N N . PRO A 1 192 ? 32.781 -17.036 -38.855 1.00 76.38 192 PRO A N 1
ATOM 1535 C CA . PRO A 1 192 ? 33.138 -17.781 -40.056 1.00 76.38 192 PRO A CA 1
ATOM 1536 C C . PRO A 1 192 ? 33.345 -19.263 -39.722 1.00 76.38 192 PRO A C 1
ATOM 1538 O O . PRO A 1 192 ? 33.873 -19.573 -38.652 1.00 76.38 192 PRO A O 1
ATOM 1541 N N . VAL A 1 193 ? 32.911 -20.158 -40.610 1.00 80.50 193 VAL A N 1
ATOM 1542 C CA . VAL A 1 193 ? 33.049 -21.613 -40.431 1.00 80.50 193 VAL A CA 1
ATOM 1543 C C . VAL A 1 193 ? 34.530 -21.977 -40.293 1.00 80.50 193 VAL A C 1
ATOM 1545 O O . VAL A 1 193 ? 35.370 -21.386 -40.974 1.00 80.50 193 VAL A O 1
ATOM 1548 N N . ASP A 1 194 ? 34.853 -22.917 -39.400 1.00 81.75 194 ASP A N 1
ATOM 1549 C CA . ASP A 1 194 ? 36.246 -23.257 -39.088 1.00 81.75 194 ASP A CA 1
ATOM 1550 C C . ASP A 1 194 ? 36.989 -23.840 -40.306 1.00 81.75 194 ASP A C 1
ATOM 1552 O O . ASP A 1 194 ? 38.144 -23.479 -40.517 1.00 81.75 194 ASP A O 1
ATOM 1556 N N . ASP A 1 195 ? 36.313 -24.585 -41.186 1.00 82.62 195 ASP A N 1
ATOM 1557 C CA . ASP A 1 195 ? 36.899 -25.091 -42.439 1.00 82.62 195 ASP A CA 1
ATOM 1558 C C . ASP A 1 195 ? 37.439 -23.959 -43.325 1.00 82.62 195 ASP A C 1
ATOM 1560 O O . ASP A 1 195 ? 38.548 -24.036 -43.837 1.00 82.62 195 ASP A O 1
ATOM 1564 N N . MET A 1 196 ? 36.702 -22.848 -43.433 1.00 82.62 196 MET A N 1
ATOM 1565 C CA . MET A 1 196 ? 37.139 -21.666 -44.186 1.00 82.62 196 MET A CA 1
ATOM 1566 C C . MET A 1 196 ? 38.231 -20.880 -43.447 1.00 82.62 196 MET A C 1
ATOM 1568 O O . MET A 1 196 ? 38.968 -20.110 -44.055 1.00 82.62 196 MET A O 1
ATOM 1572 N N . ARG A 1 197 ? 38.316 -21.006 -42.118 1.00 80.25 197 ARG A N 1
ATOM 1573 C CA . ARG A 1 197 ? 39.300 -20.288 -41.297 1.00 80.25 197 ARG A CA 1
ATOM 1574 C C . ARG A 1 197 ? 40.675 -20.952 -41.335 1.00 80.25 197 ARG A C 1
ATOM 1576 O O . ARG A 1 197 ? 41.675 -20.246 -41.220 1.00 80.25 197 ARG A O 1
ATOM 1583 N N . TYR A 1 198 ? 40.706 -22.276 -41.450 1.00 83.88 198 TYR A N 1
ATOM 1584 C CA . TYR A 1 198 ? 41.917 -23.090 -41.337 1.00 83.88 198 TYR A CA 1
ATOM 1585 C C . TYR A 1 198 ? 42.305 -23.800 -42.643 1.00 83.88 198 TYR A C 1
ATOM 1587 O O . TYR A 1 198 ? 43.179 -24.658 -42.628 1.00 83.88 198 TYR A O 1
ATOM 1595 N N . ASP A 1 199 ? 41.714 -23.411 -43.774 1.00 86.88 199 ASP A N 1
ATOM 1596 C CA . AS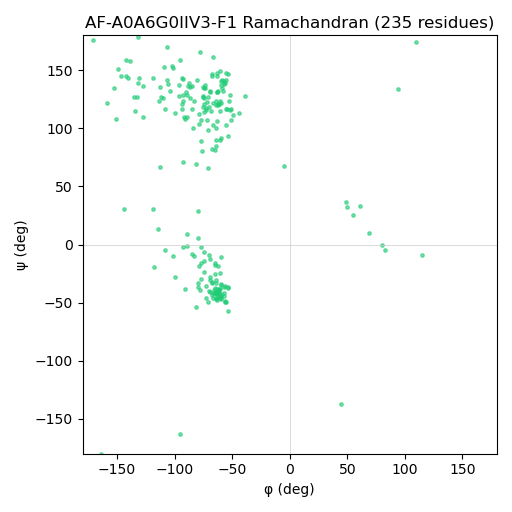P A 1 199 ? 42.052 -23.943 -45.102 1.00 86.88 199 ASP A CA 1
ATOM 1597 C C . ASP A 1 199 ? 43.441 -23.531 -45.620 1.00 86.88 199 ASP A C 1
ATOM 1599 O O . ASP A 1 199 ? 43.916 -24.095 -46.601 1.00 86.88 199 ASP A O 1
ATOM 1603 N N . GLY A 1 200 ? 44.104 -22.563 -44.979 1.00 82.81 200 GLY A N 1
ATOM 1604 C CA . GLY A 1 200 ? 45.464 -22.135 -45.321 1.00 82.81 200 GLY A CA 1
ATOM 1605 C C . GLY A 1 200 ? 45.592 -21.402 -46.661 1.00 82.81 200 GLY A C 1
ATOM 1606 O O . GLY A 1 200 ? 46.713 -21.154 -47.100 1.00 82.81 200 GLY A O 1
ATOM 1607 N N . ILE A 1 201 ? 44.478 -21.035 -47.306 1.00 85.50 201 ILE A N 1
ATOM 1608 C CA . ILE A 1 201 ? 44.453 -20.475 -48.666 1.00 85.50 201 ILE A CA 1
ATOM 1609 C C . ILE A 1 201 ? 43.659 -19.156 -48.680 1.00 85.50 201 ILE A C 1
ATOM 1611 O O . ILE A 1 201 ? 42.570 -19.059 -48.113 1.00 85.50 201 ILE A O 1
ATOM 1615 N N . ASP A 1 202 ? 44.178 -18.136 -49.368 1.00 84.00 202 ASP A N 1
ATOM 1616 C CA . ASP A 1 202 ? 43.514 -16.846 -49.636 1.00 84.00 202 ASP A CA 1
ATOM 1617 C C . ASP A 1 202 ? 43.119 -15.991 -48.411 1.00 84.00 202 ASP A C 1
ATOM 1619 O O . ASP A 1 202 ? 42.140 -15.238 -48.434 1.00 84.00 202 ASP A O 1
ATOM 1623 N N . HIS A 1 203 ? 43.896 -16.041 -47.324 1.00 86.62 203 HIS A N 1
ATOM 1624 C CA . HIS A 1 203 ? 43.725 -15.140 -46.169 1.00 86.62 203 HIS A CA 1
ATOM 1625 C C . HIS A 1 203 ? 44.594 -13.886 -46.285 1.00 86.62 203 HIS A C 1
ATOM 1627 O O . HIS A 1 203 ? 45.562 -13.711 -45.546 1.00 86.62 203 HIS A O 1
ATOM 1633 N N . PHE A 1 204 ? 44.237 -12.985 -47.198 1.00 90.00 204 PHE A N 1
ATOM 1634 C CA . PHE A 1 204 ? 44.980 -11.738 -47.395 1.00 90.00 204 PHE A CA 1
ATOM 1635 C C . PHE A 1 204 ? 44.535 -10.625 -46.426 1.00 90.00 204 PHE A C 1
ATOM 1637 O O . PHE A 1 204 ? 43.328 -10.432 -46.210 1.00 90.00 204 PHE A O 1
ATOM 1644 N N . PRO A 1 205 ? 45.479 -9.868 -45.833 1.00 90.62 205 PRO A N 1
ATOM 1645 C CA . PRO A 1 205 ? 45.163 -8.718 -44.996 1.00 90.62 205 PRO A CA 1
ATOM 1646 C C . PRO A 1 205 ? 44.739 -7.519 -45.853 1.00 90.62 205 PRO A C 1
ATOM 1648 O O . PRO A 1 205 ? 45.466 -7.084 -46.741 1.00 90.62 205 PRO A O 1
ATOM 1651 N N . ILE A 1 206 ? 43.577 -6.941 -45.546 1.00 91.75 206 ILE A N 1
ATOM 1652 C CA . ILE A 1 206 ? 43.067 -5.715 -46.171 1.00 91.75 206 ILE A CA 1
ATOM 1653 C C . ILE A 1 206 ? 42.891 -4.630 -45.110 1.00 91.75 206 ILE A C 1
ATOM 1655 O O . ILE A 1 206 ? 42.477 -4.891 -43.976 1.00 91.75 206 ILE A O 1
ATOM 1659 N N . LEU A 1 207 ? 43.183 -3.390 -45.498 1.00 90.81 207 LEU A N 1
ATOM 1660 C CA . LEU A 1 207 ? 42.931 -2.202 -44.692 1.00 90.81 207 LEU A CA 1
ATOM 1661 C C . LEU A 1 207 ? 41.434 -1.858 -44.686 1.00 90.81 207 LEU A C 1
ATOM 1663 O O . LEU A 1 207 ? 40.801 -1.684 -45.722 1.00 90.81 207 LEU A O 1
ATOM 1667 N N . SER A 1 208 ? 40.871 -1.736 -43.492 1.00 88.25 208 SER A N 1
ATOM 1668 C CA . SER A 1 208 ? 39.488 -1.360 -43.221 1.00 88.25 208 SER A CA 1
ATOM 1669 C C . SER A 1 208 ? 39.438 -0.271 -42.144 1.00 88.25 208 SER A C 1
ATOM 1671 O O . SER A 1 208 ? 40.458 0.143 -41.585 1.00 88.25 208 SER A O 1
ATOM 1673 N N . VAL A 1 209 ? 38.229 0.193 -41.823 1.00 88.12 209 VAL A N 1
ATOM 1674 C CA . VAL A 1 209 ? 37.983 1.111 -40.702 1.00 88.12 209 VAL A CA 1
ATOM 1675 C C . VAL A 1 209 ? 38.572 0.541 -39.411 1.00 88.12 209 VAL A C 1
ATOM 1677 O O . VAL A 1 209 ? 38.568 -0.675 -39.229 1.00 88.12 209 VAL A O 1
ATOM 1680 N N . LYS A 1 210 ? 39.061 1.380 -38.492 1.00 87.06 210 LYS A N 1
ATOM 1681 C CA . LYS A 1 210 ? 39.603 0.910 -37.203 1.00 87.06 210 LYS A CA 1
ATOM 1682 C C . LYS A 1 210 ? 38.545 0.141 -36.403 1.00 87.06 210 LYS A C 1
ATOM 1684 O O . LYS A 1 210 ? 37.374 0.515 -36.387 1.00 87.06 210 LYS A O 1
ATOM 1689 N N . GLY A 1 211 ? 38.952 -0.929 -35.726 1.00 86.94 211 GLY A N 1
ATOM 1690 C CA . GLY A 1 211 ? 38.081 -1.686 -34.825 1.00 86.94 211 GLY A CA 1
ATOM 1691 C C . GLY A 1 211 ? 38.861 -2.605 -33.895 1.00 86.94 211 GLY A C 1
ATOM 1692 O O . GLY A 1 211 ? 40.086 -2.639 -33.929 1.00 86.94 211 GLY A O 1
ATOM 1693 N N . ARG A 1 212 ? 38.151 -3.341 -33.036 1.00 87.31 212 ARG A N 1
ATOM 1694 C CA . ARG A 1 212 ? 38.782 -4.242 -32.065 1.00 87.31 212 ARG A CA 1
ATOM 1695 C C . ARG A 1 212 ? 39.292 -5.507 -32.753 1.00 87.31 212 ARG A C 1
ATOM 1697 O O . ARG A 1 212 ? 38.576 -6.109 -33.557 1.00 87.31 212 ARG A O 1
ATOM 1704 N N . CYS A 1 213 ? 40.507 -5.911 -32.410 1.00 86.12 213 CYS A N 1
ATOM 1705 C CA . CYS A 1 213 ? 41.049 -7.208 -32.771 1.00 86.12 213 CYS A CA 1
ATOM 1706 C C . CYS A 1 213 ? 40.226 -8.334 -32.133 1.00 86.12 213 CYS A C 1
ATOM 1708 O O . CYS A 1 213 ? 39.713 -8.203 -31.024 1.00 86.12 213 CYS A O 1
ATOM 1710 N N . ARG A 1 214 ? 40.124 -9.472 -32.820 1.00 84.06 214 ARG A N 1
ATOM 1711 C CA . ARG A 1 214 ? 39.458 -10.661 -32.286 1.00 84.06 214 ARG A CA 1
ATOM 1712 C C . ARG A 1 214 ? 40.294 -11.440 -31.263 1.00 84.06 214 ARG A C 1
ATOM 1714 O O . ARG A 1 214 ? 39.701 -12.092 -30.413 1.00 84.06 214 ARG A O 1
ATOM 1721 N N . MET A 1 215 ? 41.623 -11.405 -31.370 1.00 82.94 215 MET A N 1
ATOM 1722 C CA . MET A 1 215 ? 42.545 -12.201 -30.537 1.00 82.94 215 MET A CA 1
ATOM 1723 C C . MET A 1 215 ? 43.161 -11.393 -29.384 1.00 82.94 215 MET A C 1
ATOM 1725 O O . MET A 1 215 ? 43.476 -11.955 -28.344 1.00 82.94 215 MET A O 1
ATOM 1729 N N . CYS A 1 216 ? 43.302 -10.075 -29.553 1.00 82.31 216 CYS A N 1
ATOM 1730 C CA . CYS A 1 216 ? 43.818 -9.159 -28.536 1.00 82.31 216 CYS A CA 1
ATOM 1731 C C . CYS A 1 216 ? 42.623 -8.581 -27.728 1.00 82.31 216 CYS A C 1
ATOM 1733 O O . CYS A 1 216 ? 41.697 -8.059 -28.348 1.00 82.31 216 CYS A O 1
ATOM 1735 N N . GLN A 1 217 ? 42.628 -8.626 -26.384 1.00 77.00 217 GLN A N 1
ATOM 1736 C CA . GLN A 1 217 ? 41.541 -8.044 -25.560 1.00 77.00 217 GLN A CA 1
ATOM 1737 C C . GLN A 1 217 ? 41.443 -6.514 -25.726 1.00 77.00 217 GLN A C 1
ATOM 1739 O O . GLN A 1 217 ? 40.347 -5.994 -25.948 1.00 77.00 217 GLN A O 1
ATOM 1744 N N . ASP A 1 218 ? 42.591 -5.830 -25.755 1.00 77.19 218 ASP A N 1
ATOM 1745 C CA . ASP A 1 218 ? 42.678 -4.363 -25.871 1.00 77.19 218 ASP A CA 1
ATOM 1746 C C . ASP A 1 218 ? 43.195 -3.874 -27.234 1.00 77.19 218 ASP A C 1
ATOM 1748 O O . ASP A 1 218 ? 43.224 -2.676 -27.519 1.00 77.19 218 ASP A O 1
ATOM 1752 N N . GLY A 1 219 ? 43.592 -4.794 -28.117 1.00 79.06 219 GLY A N 1
ATOM 1753 C CA . GLY A 1 219 ? 44.199 -4.446 -29.401 1.00 79.06 219 GLY A CA 1
ATOM 1754 C C . GLY A 1 219 ? 43.192 -3.834 -30.375 1.00 79.06 219 GLY A C 1
ATOM 1755 O O . GLY A 1 219 ? 42.158 -4.436 -30.677 1.00 79.06 219 GLY A O 1
ATOM 1756 N N . GLN A 1 220 ? 43.514 -2.662 -30.923 1.00 85.81 220 GLN A N 1
ATOM 1757 C CA . GLN A 1 220 ? 42.776 -2.039 -32.024 1.00 85.81 220 GLN A CA 1
ATOM 1758 C C . GLN A 1 220 ? 43.548 -2.162 -33.333 1.00 85.81 220 GLN A C 1
ATOM 1760 O O . GLN A 1 220 ? 44.763 -1.984 -33.366 1.00 85.81 220 GLN A O 1
ATOM 1765 N N . THR A 1 221 ? 42.844 -2.476 -34.420 1.00 88.19 221 THR A N 1
ATOM 1766 C CA . THR A 1 221 ? 43.457 -2.769 -35.716 1.00 88.19 221 THR A CA 1
ATOM 1767 C C . THR A 1 221 ? 42.617 -2.208 -36.856 1.00 88.19 221 THR A C 1
ATOM 1769 O O . THR A 1 221 ? 41.383 -2.167 -36.802 1.00 88.19 221 THR A O 1
ATOM 1772 N N . SER A 1 222 ? 43.296 -1.748 -37.904 1.00 91.00 222 SER A N 1
ATOM 1773 C CA . SER A 1 222 ? 42.699 -1.437 -39.208 1.00 91.00 222 SER A CA 1
ATOM 1774 C C . SER A 1 222 ? 42.771 -2.627 -40.166 1.00 91.00 222 SER A C 1
ATOM 1776 O O . SER A 1 222 ? 42.270 -2.542 -41.276 1.00 91.00 222 SER A O 1
ATOM 1778 N N . ILE A 1 223 ? 43.376 -3.745 -39.762 1.00 90.62 223 ILE A N 1
ATOM 1779 C CA . ILE A 1 223 ? 43.619 -4.896 -40.633 1.00 90.62 223 ILE A CA 1
ATOM 1780 C C . ILE A 1 223 ? 42.514 -5.931 -40.444 1.00 90.62 223 ILE A C 1
ATOM 1782 O O . ILE A 1 223 ? 42.205 -6.344 -39.321 1.00 90.62 223 ILE A O 1
ATOM 1786 N N . THR A 1 224 ? 41.917 -6.347 -41.558 1.00 91.94 224 THR A N 1
ATOM 1787 C CA . THR A 1 224 ? 40.853 -7.354 -41.624 1.00 91.94 224 THR A CA 1
ATOM 1788 C C . THR A 1 224 ? 41.187 -8.383 -42.702 1.00 91.94 224 THR A C 1
ATOM 1790 O O . THR A 1 224 ? 41.647 -8.014 -43.776 1.00 91.94 224 THR A O 1
ATOM 1793 N N . CYS A 1 225 ? 40.949 -9.669 -42.444 1.00 89.81 225 CYS A N 1
ATOM 1794 C CA . CYS A 1 225 ? 41.098 -10.708 -43.469 1.00 89.81 225 CYS A CA 1
ATOM 1795 C C . CYS A 1 225 ? 40.009 -10.566 -44.548 1.00 89.81 225 CYS A C 1
ATOM 1797 O O . CYS A 1 225 ? 38.826 -10.473 -44.207 1.00 89.81 225 CYS A O 1
ATOM 1799 N N . GLN A 1 226 ? 40.388 -10.594 -45.831 1.00 89.38 226 GLN A N 1
ATOM 1800 C CA . GLN A 1 226 ? 39.457 -10.497 -46.966 1.00 89.38 226 GLN A CA 1
ATOM 1801 C C . GLN A 1 226 ? 38.379 -11.590 -46.947 1.00 89.38 226 GLN A C 1
ATOM 1803 O O . GLN A 1 226 ? 37.197 -11.307 -47.149 1.00 89.38 226 GLN A O 1
ATOM 1808 N N . LYS A 1 227 ? 38.791 -12.830 -46.669 1.00 86.56 227 LYS A N 1
ATOM 1809 C CA . LYS A 1 227 ? 37.952 -14.032 -46.715 1.00 86.56 227 LYS A CA 1
ATOM 1810 C C . LYS A 1 227 ? 37.110 -14.201 -45.450 1.00 86.56 227 LYS A C 1
ATOM 1812 O O . LYS A 1 227 ? 35.886 -14.271 -45.506 1.00 86.56 227 LYS A O 1
ATOM 1817 N N . CYS A 1 228 ? 37.756 -14.179 -44.282 1.00 85.06 228 CYS A N 1
ATOM 1818 C CA . CYS A 1 228 ? 37.089 -14.370 -42.990 1.00 85.06 228 CYS A CA 1
ATOM 1819 C C . CYS A 1 228 ? 36.353 -13.133 -42.468 1.00 85.06 228 CYS A C 1
ATOM 1821 O O . CYS A 1 228 ? 35.543 -13.255 -41.551 1.00 85.06 228 CYS A O 1
ATOM 1823 N N . LYS A 1 229 ? 36.667 -11.931 -42.968 1.00 86.81 229 LYS A N 1
ATOM 1824 C CA . LYS A 1 229 ? 36.158 -10.651 -42.437 1.00 86.81 229 LYS A CA 1
ATOM 1825 C C . LYS A 1 229 ? 36.431 -10.458 -40.933 1.00 86.81 229 LYS A C 1
ATOM 1827 O O . LYS A 1 229 ? 35.731 -9.715 -40.247 1.00 86.81 229 LYS A O 1
ATOM 1832 N N . VAL A 1 230 ? 37.467 -11.123 -40.410 1.00 88.00 230 VAL A N 1
ATOM 1833 C CA . VAL A 1 230 ? 37.913 -11.036 -39.010 1.00 88.00 230 VAL A CA 1
ATOM 1834 C C . VAL A 1 230 ? 39.052 -10.027 -38.892 1.00 88.00 230 VAL A C 1
ATOM 1836 O O . VAL A 1 230 ? 39.964 -10.014 -39.716 1.00 88.00 230 VAL A O 1
ATOM 1839 N N . ARG A 1 231 ? 39.001 -9.195 -37.847 1.00 89.88 231 ARG A N 1
ATOM 1840 C CA . ARG A 1 231 ? 40.017 -8.184 -37.520 1.00 89.88 231 ARG A CA 1
ATOM 1841 C C . ARG A 1 231 ? 41.126 -8.793 -36.669 1.00 89.88 231 ARG A C 1
ATOM 1843 O O . ARG A 1 231 ? 40.830 -9.359 -35.613 1.00 89.88 231 ARG A O 1
ATOM 1850 N N . LEU A 1 232 ? 42.377 -8.658 -37.101 1.00 88.31 232 LEU A N 1
ATOM 1851 C CA . LEU A 1 232 ? 43.547 -9.223 -36.416 1.00 88.31 232 LEU A CA 1
ATOM 1852 C C . LEU A 1 232 ? 44.649 -8.170 -36.234 1.00 88.31 232 LEU A C 1
ATOM 1854 O O . LEU A 1 232 ? 44.810 -7.284 -37.073 1.00 88.31 232 LEU A O 1
ATOM 1858 N N . CYS A 1 233 ? 45.345 -8.243 -35.095 1.00 87.81 233 CYS A N 1
ATOM 1859 C CA . CYS A 1 233 ? 46.503 -7.416 -34.735 1.00 87.81 233 CYS A CA 1
ATOM 1860 C C . CYS A 1 233 ? 47.753 -8.089 -35.310 1.00 87.81 233 CYS A C 1
ATOM 1862 O O . CYS A 1 233 ? 47.878 -9.306 -35.204 1.00 87.81 233 CYS A O 1
ATOM 1864 N N . ILE A 1 234 ? 48.660 -7.321 -35.925 1.00 82.44 234 ILE A N 1
ATOM 1865 C CA . ILE A 1 234 ? 50.013 -7.820 -36.194 1.00 82.44 234 ILE A CA 1
ATOM 1866 C C . ILE A 1 234 ? 50.719 -7.810 -34.842 1.00 82.44 234 ILE A C 1
ATOM 1868 O O . ILE A 1 234 ? 50.887 -6.747 -34.247 1.00 82.44 234 ILE A O 1
ATOM 1872 N N . VAL A 1 235 ? 51.058 -8.989 -34.333 1.00 78.38 235 VAL A N 1
ATOM 1873 C CA . VAL A 1 235 ? 51.872 -9.126 -33.128 1.00 78.38 235 VAL A CA 1
ATOM 1874 C C . VAL A 1 235 ? 53.309 -9.267 -33.610 1.00 78.38 235 VAL A C 1
ATOM 1876 O O . VAL A 1 235 ? 53.616 -10.199 -34.349 1.00 78.38 235 VAL A O 1
ATOM 1879 N N . THR A 1 236 ? 54.170 -8.314 -33.265 1.00 71.31 236 THR A N 1
ATOM 1880 C CA . THR A 1 236 ? 55.617 -8.494 -33.407 1.00 71.31 236 THR A CA 1
ATOM 1881 C C . THR A 1 236 ? 56.035 -9.549 -32.389 1.00 71.31 236 THR A C 1
ATOM 1883 O O . THR A 1 236 ? 55.830 -9.336 -31.193 1.00 71.31 236 THR A O 1
ATOM 1886 N N . GLY A 1 237 ? 56.501 -10.699 -32.879 1.00 53.06 237 GLY A N 1
ATOM 1887 C CA . GLY A 1 237 ? 57.126 -11.732 -32.051 1.00 53.06 237 GLY A CA 1
ATOM 1888 C C . GLY A 1 237 ? 58.480 -11.294 -31.522 1.00 53.06 237 GLY A C 1
ATOM 1889 O O . GLY A 1 237 ? 59.088 -10.399 -32.153 1.00 53.06 237 GLY A O 1
#

Secondary structure (DSSP, 8-state):
-----PPPPPP---------------TT-GGGTT-EEEEEETTEEEEEEEEEE-SS-EEEEEPS-EEEEEEEEETTTTEEEEEEEEHHHHHHHHHHHHHHHHHHHHHHT------S-HHHHHHHHHHHHHHHHH--GGGS-TTSPPPPHHHHHHHHHHHHHS-S----SS--SS-GGG----------PPPPPHHHHSS-S---EEEEEEEE-SS-SS-EEEEEETTT--B------

Foldseek 3Di:
DDDDDDDDDDDDPPPDDPPPPPPPDDPPDPVQAQDFDWDQDPNWTWTWHFPDDDPVDTDTPTDAIFDAFDQDQDPVVRGGDTHTD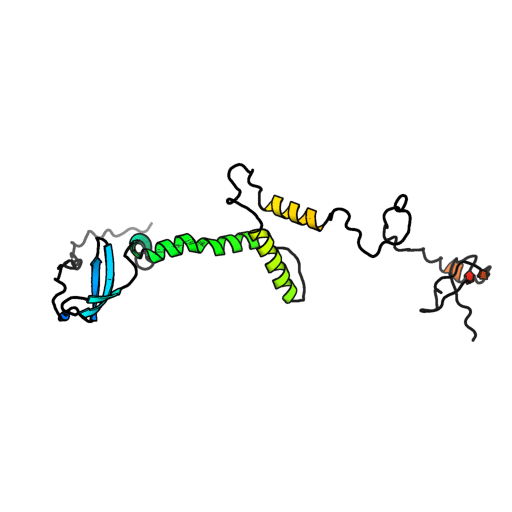HPVVVVCVVPVCPVVVLVVQCVVDQDPDDDPDPVVNVVSSVVSSVLSVPQCAPVPPPPDDRDDSVVSVVVVVCCVVPPPPDPPDDDDPDDPPDDDPPDVPPPPPDFPDVCQVPVPPQFDWDFADWDDAPVDPPDIARTATPRRRGGHDPDDD

Organism: Larimichthys crocea (NCBI:txid215358)

InterPro domains:
  IPR029526 PiggyBac transposable element-derived protein [PF13843] (69-135)

Nearest PDB structures (foldseek):
  8rd8-assembly1_WD  TM=2.831E-01  e=7.178E-01  Psychrobacter urativorans
  4wf1-assembly2_DX  TM=3.274E-01  e=2.179E+00  Escherichia coli K-12
  5afi-assembly1_X  TM=3.426E-01  e=2.465E+00  Escherichia coli
  6xyw-assembly1_Bo  TM=2.003E-01  e=3.642E-01  Arabidopsis thaliana
  6spf-assembly1_X  TM=3.155E-01  e=3.355E+00  Pseudomonas aeruginosa

Mean predicted aligned error: 20.3 Å